Protein AF-A0AAD4MS05-F1 (afdb_monomer)

Sequence (200 aa):
MDINSLKADGLLALQGEPICVKFLAKEGEIRGNICTIDPITRSIVLAVFRQNDANGPEKLVIVPGGSYSSIEKCDSTASQKSEGWTPNSEELRQRLRASLFSEKSWRQIKTEESVMDIDHRADSEKVAAQARYERIIAALKKASLPFKEENEEHRGEKNKVIVVGAVRIMSPYKETPECIVSANKVALKRIMNFLEGTTK

Mean predicted aligned error: 17.09 Å

Nearest PDB structures (foldseek):
  6xyj-assembly1_BBB  TM=6.920E-01  e=8.354E-02  Pseudomonas paraeruginosa PA7
  2vc8-assembly1_A  TM=7.296E-01  e=2.427E-01  Homo sapiens
  9bxa-assembly1_G  TM=6.684E-01  e=2.051E-01  Bacillus sp. (in: firmicutes)
  2rm4-assembly1_A  TM=4.702E-01  e=3.399E-01  Drosophila melanogaster
  2it9-assembly2_D  TM=2.178E-01  e=9.861E+00  Prochlorococcus marinus str. NATL2A

Organism: NCBI:txid166010

Solvent-accessible surface area (backbone atoms only — not comparable to full-atom values): 12044 Å² total; per-residue (Å²): 132,74,41,87,72,54,53,68,69,62,56,60,72,39,53,63,39,50,29,36,38,32,39,65,88,46,102,51,71,50,63,28,24,32,72,49,66,40,85,85,64,52,26,35,36,27,37,27,51,50,58,90,54,88,87,54,60,75,43,77,45,79,44,56,41,88,47,49,58,39,69,42,75,55,61,90,85,75,68,95,79,58,91,62,62,57,80,73,53,69,64,58,46,51,50,47,40,56,72,78,62,33,85,77,69,67,73,76,79,82,80,79,88,82,91,84,90,84,87,70,62,63,63,57,51,50,54,51,23,50,56,35,46,53,49,53,53,50,50,34,58,76,67,69,50,74,67,45,83,45,80,45,75,58,96,87,42,81,41,64,30,44,33,44,85,75,28,40,38,28,76,64,46,50,102,39,77,89,19,44,44,43,90,47,63,68,62,36,52,52,52,51,55,51,50,63,69,70,76,114

Structure (mmCIF, N/CA/C/O backbone):
data_AF-A0AAD4MS05-F1
#
_entry.id   AF-A0AAD4MS05-F1
#
loop_
_atom_site.group_PDB
_atom_site.id
_atom_site.type_symbol
_atom_site.label_atom_id
_atom_site.label_alt_id
_atom_site.label_comp_id
_atom_site.label_asym_id
_atom_site.label_entity_id
_atom_site.label_seq_id
_atom_site.pdbx_PDB_ins_code
_atom_site.Cartn_x
_atom_site.Cartn_y
_atom_site.Cartn_z
_atom_site.occupancy
_atom_site.B_iso_or_equiv
_atom_site.auth_seq_id
_atom_site.auth_comp_id
_atom_site.auth_asym_id
_atom_site.auth_atom_id
_atom_site.pdbx_PDB_model_num
ATOM 1 N N . MET A 1 1 ? -4.108 18.597 12.667 1.00 41.09 1 MET A N 1
ATOM 2 C CA . MET A 1 1 ? -3.584 18.639 11.281 1.00 41.09 1 MET A CA 1
ATOM 3 C C . MET A 1 1 ? -4.666 18.034 10.402 1.00 41.09 1 MET A C 1
ATOM 5 O O . MET A 1 1 ? -5.173 17.002 10.805 1.00 41.09 1 MET A O 1
ATOM 9 N N . ASP A 1 2 ? -5.091 18.667 9.308 1.00 39.28 2 ASP A N 1
ATOM 10 C CA . ASP A 1 2 ? -6.229 18.188 8.501 1.00 39.28 2 ASP A CA 1
ATOM 11 C C . ASP A 1 2 ? -5.798 17.043 7.563 1.00 39.28 2 ASP A C 1
ATOM 13 O O . ASP A 1 2 ? -4.957 17.224 6.678 1.00 39.28 2 ASP A O 1
ATOM 17 N N . ILE A 1 3 ? -6.313 15.833 7.793 1.00 46.66 3 ILE A N 1
ATOM 18 C CA . ILE A 1 3 ? -5.812 14.589 7.182 1.00 46.66 3 ILE A CA 1
ATOM 19 C C . ILE A 1 3 ? -6.295 14.382 5.745 1.00 46.66 3 ILE A C 1
ATOM 21 O O . ILE A 1 3 ? -5.667 13.631 4.999 1.00 46.66 3 ILE A O 1
ATOM 25 N N . ASN A 1 4 ? -7.294 15.137 5.284 1.00 43.47 4 ASN A N 1
ATOM 26 C CA . ASN A 1 4 ? -7.636 15.166 3.857 1.00 43.47 4 ASN A CA 1
ATOM 27 C C . ASN A 1 4 ? -6.477 15.689 2.981 1.00 43.47 4 ASN A C 1
ATOM 29 O O . ASN A 1 4 ? -6.466 15.460 1.771 1.00 43.47 4 ASN A O 1
ATOM 33 N N . SER A 1 5 ? -5.470 16.326 3.597 1.00 42.44 5 SER A N 1
ATOM 34 C CA . SER A 1 5 ? -4.229 16.771 2.952 1.00 42.44 5 SER A CA 1
ATOM 35 C C . SER A 1 5 ? -3.052 15.784 3.053 1.00 42.44 5 SER A C 1
ATOM 37 O O . SER A 1 5 ? -2.044 15.964 2.364 1.00 42.44 5 SER A O 1
ATOM 39 N N . LEU A 1 6 ? -3.149 14.726 3.871 1.00 50.84 6 LEU A N 1
ATOM 40 C CA . LEU A 1 6 ? -2.088 13.725 3.983 1.00 50.84 6 LEU A CA 1
ATOM 41 C C . LEU A 1 6 ? -2.120 12.815 2.751 1.00 50.84 6 LEU A C 1
ATOM 43 O O . LEU A 1 6 ? -3.034 12.015 2.546 1.00 50.84 6 LEU A O 1
ATOM 47 N N . LYS A 1 7 ? -1.087 12.948 1.911 1.00 55.38 7 LYS A N 1
ATOM 48 C CA . LYS A 1 7 ? -0.805 12.013 0.813 1.00 55.38 7 LYS A CA 1
ATOM 49 C C . LYS A 1 7 ? -0.750 10.583 1.367 1.00 55.38 7 LYS A C 1
ATOM 51 O O . LYS A 1 7 ? -0.377 10.386 2.521 1.00 55.38 7 LYS A O 1
ATOM 56 N N . ALA A 1 8 ? -1.087 9.586 0.547 1.00 54.22 8 ALA A N 1
ATOM 57 C CA . ALA A 1 8 ? -1.122 8.172 0.947 1.00 54.22 8 ALA A CA 1
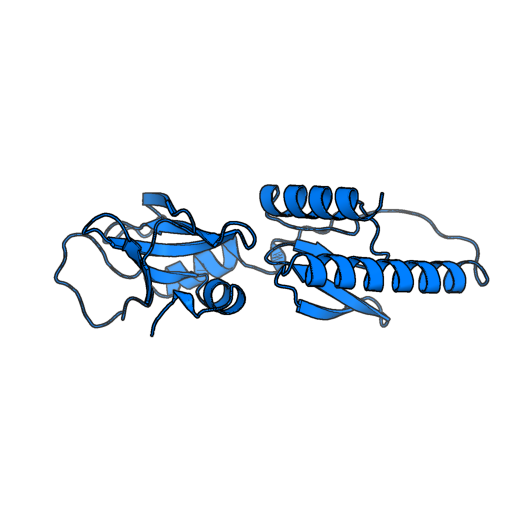ATOM 58 C C . ALA A 1 8 ? 0.164 7.697 1.662 1.00 54.22 8 ALA A C 1
ATOM 60 O O . ALA A 1 8 ? 0.091 6.899 2.595 1.00 54.22 8 ALA A O 1
ATOM 61 N N . ASP A 1 9 ? 1.320 8.261 1.301 1.00 55.69 9 ASP A N 1
ATOM 62 C CA . ASP A 1 9 ? 2.612 8.010 1.956 1.00 55.69 9 ASP A CA 1
ATOM 63 C C . ASP A 1 9 ? 2.637 8.412 3.437 1.00 55.69 9 ASP A C 1
ATOM 65 O O . ASP A 1 9 ? 3.258 7.743 4.261 1.00 55.69 9 ASP A O 1
ATOM 69 N N . GLY A 1 10 ? 1.930 9.486 3.792 1.00 65.81 10 GLY A N 1
ATOM 70 C CA . GLY A 1 10 ? 1.791 9.946 5.168 1.00 65.81 10 GLY A CA 1
ATOM 71 C C . GLY A 1 10 ? 0.900 9.035 6.008 1.00 65.81 10 GLY A C 1
ATOM 72 O O . GLY A 1 10 ? 1.147 8.893 7.199 1.00 65.81 10 GLY A O 1
ATOM 73 N N . LEU A 1 11 ? -0.082 8.365 5.396 1.00 69.31 11 LEU A N 1
ATOM 74 C CA . LEU A 1 11 ? -0.895 7.352 6.075 1.00 69.31 11 LEU A CA 1
ATOM 75 C C . LEU A 1 11 ? -0.110 6.048 6.262 1.00 69.31 11 LEU A C 1
ATOM 77 O O . LEU A 1 11 ? -0.170 5.452 7.333 1.00 69.31 11 LEU A O 1
ATOM 81 N N . LEU A 1 12 ? 0.669 5.627 5.258 1.00 69.44 12 LEU A N 1
ATOM 82 C CA . LEU A 1 12 ? 1.544 4.453 5.368 1.00 69.44 12 LEU A CA 1
ATOM 83 C C . LEU A 1 12 ? 2.577 4.609 6.494 1.00 69.44 12 LEU A C 1
ATOM 85 O O . LEU A 1 12 ? 2.862 3.647 7.199 1.00 69.44 12 LEU A O 1
ATOM 89 N N . ALA A 1 13 ? 3.076 5.825 6.732 1.00 71.88 13 ALA A N 1
ATOM 90 C CA . ALA A 1 13 ? 3.974 6.112 7.853 1.00 71.88 13 ALA A CA 1
ATOM 91 C C . ALA A 1 13 ? 3.327 5.922 9.243 1.00 71.88 13 ALA A C 1
ATOM 93 O O . ALA A 1 13 ? 4.038 5.839 10.242 1.00 71.88 13 ALA A O 1
ATOM 94 N N . LEU A 1 14 ? 1.994 5.849 9.323 1.00 74.69 14 LEU A N 1
ATOM 95 C CA . LEU A 1 14 ? 1.246 5.607 10.562 1.00 74.69 14 LEU A CA 1
ATOM 96 C C . LEU A 1 14 ? 0.974 4.113 10.807 1.00 74.69 14 LEU A C 1
ATOM 98 O O . LEU A 1 14 ? 0.273 3.754 11.751 1.00 74.69 14 LEU A O 1
ATOM 102 N N . GLN A 1 15 ? 1.509 3.219 9.973 1.00 77.81 15 GLN A N 1
ATOM 103 C CA . GLN A 1 15 ? 1.338 1.780 10.141 1.00 77.81 15 GLN A CA 1
ATOM 104 C C . GLN A 1 15 ? 1.940 1.295 11.472 1.00 77.81 15 GLN A C 1
ATOM 106 O O . GLN A 1 15 ? 3.094 1.561 11.816 1.00 77.81 15 GLN A O 1
ATOM 111 N N . GLY A 1 16 ? 1.127 0.581 12.249 1.00 72.06 16 GLY A N 1
ATOM 112 C CA . GLY A 1 16 ? 1.443 0.133 13.605 1.00 72.06 16 GLY A CA 1
ATOM 113 C C . GLY A 1 16 ? 1.274 1.194 14.698 1.00 72.06 16 GLY A C 1
ATOM 114 O O . GLY A 1 16 ? 1.355 0.839 15.875 1.00 72.06 16 GLY A O 1
ATOM 115 N N . GLU A 1 17 ? 1.010 2.456 14.346 1.00 75.31 17 GLU A N 1
ATOM 116 C CA . GLU A 1 17 ? 0.769 3.532 15.311 1.00 75.31 17 GLU A CA 1
ATOM 117 C C . GLU A 1 17 ? -0.683 3.511 15.817 1.00 75.31 17 GLU A C 1
ATOM 119 O O . GLU A 1 17 ? -1.595 3.198 15.041 1.00 75.31 17 GLU A O 1
ATOM 124 N N . PRO A 1 18 ? -0.921 3.847 17.100 1.00 78.38 18 PRO A N 1
ATOM 125 C CA . PRO A 1 18 ? -2.264 4.011 17.635 1.00 78.38 18 PRO A CA 1
ATOM 126 C C . PRO A 1 18 ? -2.890 5.297 17.094 1.00 78.38 18 PRO A C 1
ATOM 128 O O . PRO A 1 18 ? -2.340 6.393 17.231 1.00 78.38 18 PRO A O 1
ATOM 131 N N . ILE A 1 19 ? -4.064 5.161 16.491 1.00 84.19 19 ILE A N 1
ATOM 132 C CA . ILE A 1 19 ? -4.786 6.266 15.871 1.00 84.19 19 ILE A CA 1
ATOM 133 C C . ILE A 1 19 ? -6.260 6.285 16.277 1.00 84.19 19 ILE A C 1
ATOM 135 O O . ILE A 1 19 ? -6.847 5.262 16.636 1.00 84.19 19 ILE A O 1
ATOM 139 N N . CYS A 1 20 ? -6.857 7.465 16.165 1.00 85.56 20 CYS A N 1
ATOM 140 C CA . CYS A 1 20 ? -8.281 7.717 16.265 1.00 85.56 20 CYS A CA 1
ATOM 141 C C . CYS A 1 20 ? -8.806 8.145 14.895 1.00 85.56 20 CYS A C 1
ATOM 143 O O . CYS A 1 20 ? -8.304 9.104 14.310 1.00 85.56 20 CYS A O 1
ATOM 145 N N . VAL A 1 21 ? -9.812 7.442 14.385 1.00 86.06 21 VAL A N 1
ATOM 146 C CA . VAL A 1 21 ? -10.475 7.757 13.119 1.00 86.06 21 VAL A CA 1
ATOM 147 C C . VAL A 1 21 ? -11.862 8.312 13.401 1.00 86.06 21 VAL A C 1
ATOM 149 O O . VAL A 1 21 ? -12.692 7.608 13.975 1.00 86.06 21 VAL A O 1
ATOM 152 N N . LYS A 1 22 ? -12.125 9.549 12.976 1.00 84.56 22 LYS A N 1
ATOM 153 C CA . LYS A 1 22 ? -13.426 10.221 13.118 1.00 84.56 22 LYS A CA 1
ATOM 154 C C . LYS A 1 22 ? -14.236 10.073 11.835 1.00 84.56 22 LYS A C 1
ATOM 156 O O . LYS A 1 22 ? -13.696 10.252 10.746 1.00 84.56 22 LYS A O 1
ATOM 161 N N . PHE A 1 23 ? -15.521 9.739 11.941 1.00 85.69 23 PHE A N 1
ATOM 162 C CA . PHE A 1 23 ? -16.386 9.528 10.775 1.00 85.69 23 PHE A CA 1
ATOM 163 C C . PHE A 1 23 ? -16.997 10.836 10.242 1.00 85.69 23 PHE A C 1
ATOM 165 O O . PHE A 1 23 ? -17.205 11.785 10.991 1.00 85.69 23 PHE A O 1
ATOM 172 N N . LEU A 1 24 ? -17.292 10.892 8.936 1.00 77.69 24 LEU A N 1
ATOM 173 C CA . LEU A 1 24 ? -17.924 12.059 8.291 1.00 77.69 24 LEU A CA 1
ATOM 174 C C . LEU A 1 24 ? -19.412 12.199 8.638 1.00 77.69 24 LEU A C 1
ATOM 176 O O . LEU A 1 24 ? -19.899 13.300 8.858 1.00 77.69 24 LEU A O 1
ATOM 180 N N . ALA A 1 25 ? -20.141 11.082 8.629 1.00 67.81 25 ALA A N 1
ATOM 181 C CA . ALA A 1 25 ? -21.607 11.079 8.639 1.00 67.81 25 ALA A CA 1
ATOM 182 C C . ALA A 1 25 ? -22.233 10.756 10.007 1.00 67.81 25 ALA A C 1
ATOM 184 O O . ALA A 1 25 ? -23.453 10.799 10.147 1.00 67.81 25 ALA A O 1
ATOM 185 N N . LYS A 1 26 ? -21.428 10.381 11.005 1.00 67.56 26 LYS A N 1
ATOM 186 C CA . LYS A 1 26 ? -21.894 10.046 12.356 1.00 67.56 26 LYS A CA 1
ATOM 187 C C . LYS A 1 26 ? -20.952 10.652 13.382 1.00 67.56 26 LYS A C 1
ATOM 189 O O . LYS A 1 26 ? -19.740 10.565 13.203 1.00 67.56 26 LYS A O 1
ATOM 194 N N . GLU A 1 27 ? -21.510 11.179 14.472 1.00 64.38 27 GLU A N 1
ATOM 195 C CA . GLU A 1 27 ? -20.749 11.402 15.701 1.00 64.38 27 GLU A CA 1
ATOM 196 C C . GLU A 1 27 ? -20.282 10.039 16.207 1.00 64.38 27 GLU A C 1
ATOM 198 O O . GLU A 1 27 ? -21.033 9.246 16.772 1.00 64.38 27 GLU A O 1
ATOM 203 N N . GLY A 1 28 ? -19.046 9.710 15.867 1.00 73.94 28 GLY A N 1
ATOM 204 C CA . GLY A 1 28 ? -18.458 8.425 16.157 1.00 73.94 28 GLY A CA 1
ATOM 205 C C . GLY A 1 28 ? -16.992 8.448 15.789 1.00 73.94 28 GLY A C 1
ATOM 206 O O . GLY A 1 28 ? -16.582 9.029 14.780 1.00 73.94 28 GLY A O 1
ATOM 207 N N . GLU A 1 29 ? -16.205 7.786 16.616 1.00 84.75 29 GLU A N 1
ATOM 208 C CA . GLU A 1 29 ? -14.802 7.552 16.356 1.00 84.75 29 GLU A CA 1
ATOM 209 C C . GLU A 1 29 ? -14.472 6.087 16.607 1.00 84.75 29 GLU A C 1
ATOM 211 O O . GLU A 1 29 ? -15.116 5.407 17.409 1.00 84.75 29 GLU A O 1
ATOM 216 N N . ILE A 1 30 ? -13.470 5.589 15.894 1.00 85.12 30 ILE A N 1
ATOM 217 C CA . ILE A 1 30 ? -12.898 4.275 16.143 1.00 85.12 30 ILE A CA 1
ATOM 218 C C . ILE A 1 30 ? -11.408 4.417 16.409 1.00 85.12 30 ILE A C 1
ATOM 220 O O . ILE A 1 30 ? -10.693 5.107 15.685 1.00 85.12 30 ILE A O 1
ATOM 224 N N . ARG A 1 31 ? -10.939 3.751 17.462 1.00 84.38 31 ARG A N 1
ATOM 225 C CA . ARG A 1 31 ? -9.535 3.765 17.870 1.00 84.38 31 ARG A CA 1
ATOM 226 C C . ARG A 1 31 ? -8.903 2.407 17.619 1.00 84.38 31 ARG A C 1
ATOM 228 O O . ARG A 1 31 ? -9.522 1.373 17.869 1.00 84.38 31 ARG A O 1
ATOM 235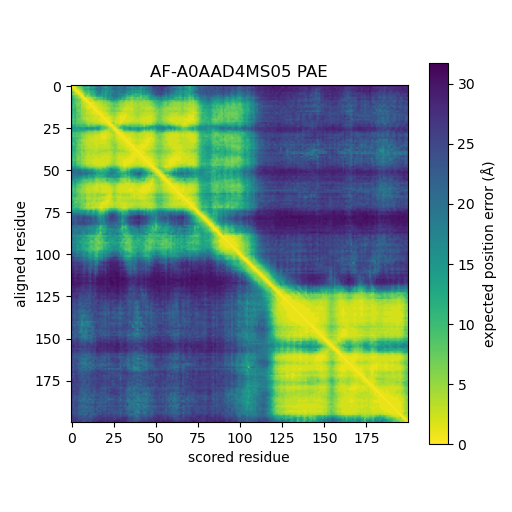 N N . GLY A 1 32 ? -7.670 2.402 17.135 1.00 84.06 32 GLY A N 1
ATOM 236 C CA . GLY A 1 32 ? -6.939 1.173 16.845 1.00 84.06 32 GLY A CA 1
ATOM 237 C C . GLY A 1 32 ? -5.588 1.442 16.202 1.00 84.06 32 GLY A C 1
ATOM 238 O O . GLY A 1 32 ? -5.216 2.591 15.978 1.00 84.06 32 GLY A O 1
ATOM 239 N N . ASN A 1 33 ? -4.861 0.376 15.887 1.00 83.31 33 ASN A N 1
ATOM 240 C CA . ASN A 1 33 ? -3.575 0.482 15.204 1.00 83.31 33 ASN A CA 1
ATOM 241 C C . ASN A 1 33 ? -3.756 0.207 13.712 1.00 83.31 33 ASN A C 1
ATOM 243 O O . ASN A 1 33 ? -4.439 -0.752 13.346 1.00 83.31 33 ASN A O 1
ATOM 247 N N . ILE A 1 34 ? -3.114 0.994 12.844 1.00 83.69 34 ILE A N 1
ATOM 248 C CA . ILE A 1 34 ? -3.160 0.732 11.397 1.00 83.69 34 ILE A CA 1
ATOM 249 C C . ILE A 1 34 ? -2.402 -0.558 11.090 1.00 83.69 34 ILE A C 1
ATOM 251 O O . ILE A 1 34 ? -1.189 -0.638 11.275 1.00 83.69 34 ILE A O 1
ATOM 255 N N . CYS A 1 35 ? -3.102 -1.552 10.553 1.00 79.62 35 CYS A N 1
ATOM 256 C CA . CYS A 1 35 ? -2.487 -2.763 10.022 1.00 79.62 35 CYS A CA 1
ATOM 257 C C . CYS A 1 35 ? -1.997 -2.560 8.596 1.00 79.62 35 CYS A C 1
ATOM 259 O O . CYS A 1 35 ? -0.897 -2.982 8.263 1.00 79.62 35 CYS A O 1
ATOM 261 N N . THR A 1 36 ? -2.826 -1.968 7.739 1.00 80.81 36 THR A N 1
ATOM 262 C CA . THR A 1 36 ? -2.505 -1.701 6.336 1.00 80.81 36 THR A CA 1
ATOM 263 C C . THR A 1 36 ? -3.482 -0.679 5.767 1.00 80.81 36 THR A C 1
ATOM 265 O O . THR A 1 36 ? -4.545 -0.430 6.343 1.00 80.81 36 THR A O 1
ATOM 268 N N . ILE A 1 37 ? -3.115 -0.103 4.628 1.00 81.25 37 ILE A N 1
ATOM 269 C CA . ILE A 1 37 ? -3.918 0.854 3.880 1.00 81.25 37 ILE A CA 1
ATOM 270 C C . ILE A 1 37 ? -3.964 0.380 2.436 1.00 81.25 37 ILE A C 1
ATOM 272 O O . ILE A 1 37 ? -2.940 0.028 1.850 1.00 81.25 37 ILE A O 1
ATOM 276 N N . ASP A 1 38 ? -5.157 0.384 1.859 1.00 79.94 38 ASP A N 1
ATOM 277 C CA . ASP A 1 38 ? -5.331 0.213 0.428 1.00 79.94 38 ASP A CA 1
ATOM 278 C C . ASP A 1 38 ? -4.969 1.527 -0.281 1.00 79.94 38 ASP A C 1
ATOM 280 O O . ASP A 1 38 ? -5.696 2.510 -0.122 1.00 79.94 38 ASP A O 1
ATOM 284 N N . PRO A 1 39 ? -3.885 1.585 -1.074 1.00 71.56 39 PRO A N 1
ATOM 285 C CA . PRO A 1 39 ? -3.454 2.828 -1.708 1.00 71.56 39 PRO A CA 1
ATOM 286 C C . PRO A 1 39 ? -4.454 3.341 -2.754 1.00 71.56 39 PRO A C 1
ATOM 288 O O . PRO A 1 39 ? -4.433 4.528 -3.070 1.00 71.56 39 PRO A O 1
ATOM 291 N N . ILE A 1 40 ? -5.330 2.470 -3.275 1.00 72.31 40 ILE A N 1
ATOM 292 C CA . ILE A 1 40 ? -6.313 2.824 -4.305 1.00 72.31 40 ILE A CA 1
ATOM 293 C C . ILE A 1 40 ? -7.544 3.454 -3.658 1.00 72.31 40 ILE A C 1
ATOM 295 O O . ILE A 1 40 ? -7.895 4.593 -3.948 1.00 72.31 40 ILE A O 1
ATOM 299 N N . THR A 1 41 ? -8.208 2.722 -2.760 1.00 78.19 41 THR A N 1
ATOM 300 C CA . THR A 1 41 ? -9.460 3.199 -2.146 1.00 78.19 41 THR A CA 1
ATOM 301 C C . THR A 1 41 ? -9.239 4.050 -0.902 1.00 78.19 41 THR A C 1
ATOM 303 O O . THR A 1 41 ? -10.204 4.572 -0.350 1.00 78.19 41 THR A O 1
ATOM 306 N N . ARG A 1 42 ? -7.990 4.149 -0.425 1.00 80.00 42 ARG A N 1
ATOM 307 C CA . ARG A 1 42 ? -7.613 4.717 0.880 1.00 80.00 42 ARG A CA 1
ATOM 308 C C . ARG A 1 42 ? -8.321 4.049 2.061 1.00 80.00 42 ARG A C 1
ATOM 310 O O . ARG A 1 42 ? -8.390 4.620 3.141 1.00 80.00 42 ARG A O 1
ATOM 317 N N . SER A 1 43 ? -8.845 2.837 1.873 1.00 85.38 43 SER A N 1
ATOM 318 C CA . SER A 1 43 ? -9.449 2.079 2.966 1.00 85.38 43 SER A CA 1
ATOM 319 C C . SER A 1 43 ? -8.381 1.633 3.955 1.00 85.38 43 SER A C 1
ATOM 321 O O . SER A 1 43 ? -7.294 1.210 3.560 1.00 85.38 43 SER A O 1
ATOM 323 N N . ILE A 1 44 ? -8.706 1.697 5.239 1.00 87.44 44 ILE A N 1
ATOM 324 C CA . ILE A 1 44 ? -7.781 1.431 6.338 1.00 87.44 44 ILE A CA 1
ATOM 325 C C . ILE A 1 44 ? -8.235 0.181 7.063 1.00 87.44 44 ILE A C 1
ATOM 327 O O . ILE A 1 44 ? -9.412 0.032 7.376 1.00 87.44 44 ILE A O 1
ATOM 331 N N . VAL A 1 45 ? -7.297 -0.711 7.355 1.00 86.75 45 VAL A N 1
ATOM 332 C CA . VAL A 1 45 ? -7.547 -1.843 8.244 1.00 86.75 45 VAL A CA 1
ATOM 333 C C . VAL A 1 45 ? -6.995 -1.496 9.617 1.00 86.75 45 VAL A C 1
ATOM 335 O O . VAL A 1 45 ? -5.791 -1.287 9.764 1.00 86.75 45 VAL A O 1
ATOM 338 N N . LEU A 1 46 ? -7.875 -1.437 10.612 1.00 87.19 46 LEU A N 1
ATOM 339 C CA . LEU A 1 46 ? -7.543 -1.166 12.005 1.00 87.19 46 LEU A CA 1
ATOM 340 C C . LEU A 1 46 ? -7.590 -2.445 12.825 1.00 87.19 46 LEU A C 1
ATOM 342 O O . LEU A 1 46 ? -8.577 -3.176 12.782 1.00 87.19 46 LEU A O 1
ATOM 346 N N . ALA A 1 47 ? -6.563 -2.662 13.632 1.00 83.75 47 ALA A N 1
ATOM 347 C CA . ALA A 1 47 ? -6.597 -3.603 14.736 1.00 83.75 47 ALA A CA 1
ATOM 348 C C . ALA A 1 47 ? -7.095 -2.894 15.999 1.00 83.75 47 ALA A C 1
ATOM 350 O O . ALA A 1 47 ? -6.444 -1.973 16.498 1.00 83.75 47 ALA A O 1
ATOM 351 N N . VAL A 1 48 ? -8.250 -3.322 16.508 1.00 82.75 48 VAL A N 1
ATOM 352 C CA . VAL A 1 48 ? -8.848 -2.817 17.749 1.00 82.75 48 VAL A CA 1
ATOM 353 C C . VAL A 1 48 ? -8.515 -3.792 18.871 1.00 82.75 48 VAL A C 1
ATOM 355 O O . VAL A 1 48 ? -8.732 -4.995 18.729 1.00 82.75 48 VAL A O 1
ATOM 358 N N . PHE A 1 49 ? -7.987 -3.278 19.977 1.00 72.38 49 PHE A N 1
ATOM 359 C CA . PHE A 1 49 ? -7.576 -4.063 21.140 1.00 72.38 49 PHE A CA 1
ATOM 360 C C . PHE A 1 49 ? -8.475 -3.730 22.329 1.00 72.38 49 PHE A C 1
ATOM 362 O O . PHE A 1 49 ? -8.833 -2.565 22.519 1.00 72.38 49 PHE A O 1
ATOM 369 N N . ARG A 1 50 ? -8.823 -4.744 23.129 1.00 68.69 50 ARG A N 1
ATOM 370 C CA . ARG A 1 50 ? -9.460 -4.535 24.436 1.00 68.69 50 ARG A CA 1
ATOM 371 C C . ARG A 1 50 ? -8.431 -4.072 25.458 1.00 68.69 50 ARG A C 1
ATOM 373 O O . ARG A 1 50 ? -7.241 -4.365 25.338 1.00 68.69 50 ARG A O 1
ATOM 380 N N . GLN A 1 51 ? -8.914 -3.410 26.507 1.00 57.06 51 GLN A N 1
ATOM 381 C CA . GLN A 1 51 ? -8.130 -3.175 27.716 1.00 57.06 51 GLN A CA 1
ATOM 382 C C . GLN A 1 51 ? -7.480 -4.479 28.208 1.00 57.06 51 GLN A C 1
ATOM 384 O O . GLN A 1 51 ? -8.163 -5.477 28.428 1.00 57.06 51 GLN A O 1
ATOM 389 N N . ASN A 1 52 ? -6.158 -4.430 28.401 1.00 56.09 52 ASN A N 1
ATOM 390 C CA . ASN A 1 52 ? -5.313 -5.490 28.970 1.00 56.09 52 ASN A CA 1
ATOM 391 C C . ASN A 1 52 ? -5.118 -6.768 28.136 1.00 56.09 52 ASN A C 1
ATOM 393 O O . ASN A 1 52 ? -4.591 -7.748 28.666 1.00 56.09 52 ASN A O 1
ATOM 397 N N . ASP A 1 53 ? -5.483 -6.789 26.851 1.00 56.28 53 ASP A N 1
ATOM 398 C CA . ASP A 1 53 ? -5.313 -8.003 26.049 1.00 56.28 53 ASP A CA 1
ATOM 399 C C . ASP A 1 53 ? -3.887 -8.126 25.479 1.00 56.28 53 ASP A C 1
ATOM 401 O O . ASP A 1 53 ? -3.512 -7.493 24.490 1.00 56.28 53 ASP A O 1
ATOM 405 N N . ALA A 1 54 ? -3.065 -8.953 26.129 1.00 57.41 54 ALA A N 1
ATOM 406 C CA . ALA A 1 54 ? -1.705 -9.268 25.688 1.00 57.41 54 ALA A CA 1
ATOM 407 C C . ALA A 1 54 ? -1.66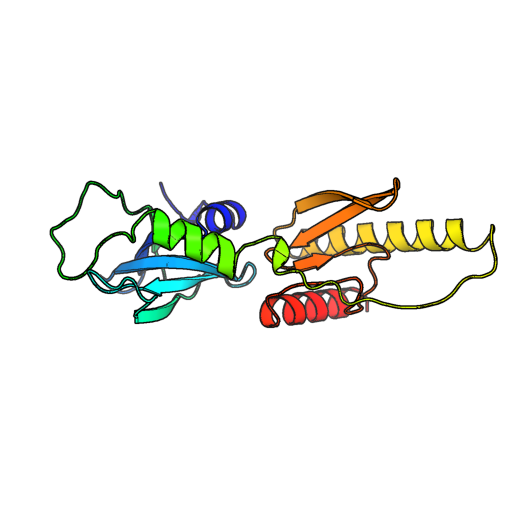2 -10.247 24.495 1.00 57.41 54 ALA A C 1
ATOM 409 O O . ALA A 1 54 ? -0.587 -10.482 23.933 1.00 57.41 54 ALA A O 1
ATOM 410 N N . ASN A 1 55 ? -2.807 -10.830 24.113 1.00 61.31 55 ASN A N 1
ATOM 411 C CA . ASN A 1 55 ? -2.867 -11.950 23.172 1.00 61.31 55 ASN A CA 1
ATOM 412 C C . ASN A 1 55 ? -3.173 -11.546 21.723 1.00 61.31 55 ASN A C 1
ATOM 414 O O . ASN A 1 55 ? -3.024 -12.376 20.826 1.00 61.31 55 ASN A O 1
ATOM 418 N N . GLY A 1 56 ? -3.535 -10.288 21.461 1.00 64.06 56 GLY A N 1
ATOM 419 C CA . GLY A 1 56 ? -3.758 -9.788 20.104 1.00 64.06 56 GLY A CA 1
ATOM 420 C C . GLY A 1 56 ? -4.972 -8.868 19.980 1.00 64.06 56 GLY A C 1
ATOM 421 O O . GLY A 1 56 ? -5.570 -8.490 20.986 1.00 64.06 56 GLY A O 1
ATOM 422 N N . PRO A 1 57 ? -5.316 -8.446 18.750 1.00 70.44 57 PRO A N 1
ATOM 423 C CA . PRO A 1 57 ? -6.475 -7.596 18.526 1.00 70.44 57 PRO A CA 1
ATOM 424 C C . PRO A 1 57 ? -7.772 -8.368 18.758 1.00 70.44 57 PRO A C 1
ATOM 426 O O . PRO A 1 57 ? -7.930 -9.486 18.274 1.00 70.44 57 PRO A O 1
ATOM 429 N N . GLU A 1 58 ? -8.730 -7.729 19.424 1.00 76.69 58 GLU A N 1
ATOM 430 C CA . GLU A 1 58 ? -10.091 -8.245 19.590 1.00 76.69 58 GLU A CA 1
ATOM 431 C C . GLU A 1 58 ? -10.776 -8.399 18.233 1.00 76.69 58 GLU A C 1
ATOM 433 O O . GLU A 1 58 ? -11.475 -9.377 17.968 1.00 76.69 58 GLU A O 1
ATOM 438 N N . LYS A 1 59 ? -10.597 -7.396 17.371 1.00 81.12 59 LYS A N 1
ATOM 439 C CA . LYS A 1 59 ? -11.205 -7.369 16.047 1.00 81.12 59 LYS A CA 1
ATOM 440 C C . LYS A 1 59 ? -10.389 -6.545 15.070 1.00 81.12 59 LYS A C 1
ATOM 442 O O . LYS A 1 59 ? -9.694 -5.597 15.440 1.00 81.12 59 LYS A O 1
ATOM 447 N N . LEU A 1 60 ? -10.550 -6.891 13.799 1.00 83.75 60 LEU A N 1
ATOM 448 C CA . LEU A 1 60 ? -10.101 -6.081 12.679 1.00 83.75 60 LEU A CA 1
ATOM 449 C C . LEU A 1 60 ? -11.295 -5.324 12.106 1.00 83.75 60 LEU A C 1
ATOM 451 O O . LEU A 1 60 ? -12.349 -5.911 11.868 1.00 83.75 60 LEU A O 1
ATOM 455 N N . VAL A 1 61 ? -11.129 -4.026 11.878 1.00 86.38 61 VAL A N 1
ATOM 456 C CA . VAL A 1 61 ? -12.163 -3.174 11.290 1.00 86.38 61 VAL A CA 1
ATOM 457 C C . VAL A 1 61 ? -11.635 -2.553 10.012 1.00 86.38 61 VAL A C 1
ATOM 459 O O . VAL A 1 61 ? -10.560 -1.961 9.999 1.00 86.38 61 VAL A O 1
ATOM 462 N N . ILE A 1 62 ? -12.403 -2.691 8.934 1.00 87.56 62 ILE A N 1
ATOM 463 C CA . ILE A 1 62 ? -12.123 -2.020 7.668 1.00 87.56 62 ILE A CA 1
ATOM 464 C C . ILE A 1 62 ? -12.889 -0.702 7.664 1.00 87.56 62 ILE A C 1
ATOM 466 O O . ILE A 1 62 ? -14.112 -0.691 7.784 1.00 87.56 62 ILE A O 1
ATOM 470 N N . VAL A 1 63 ? -12.163 0.398 7.512 1.00 87.75 63 VAL A N 1
ATOM 471 C CA . VAL A 1 63 ? -12.703 1.749 7.415 1.00 87.75 63 VAL A CA 1
ATOM 472 C C . VAL A 1 63 ? -12.554 2.230 5.969 1.00 87.75 63 VAL A C 1
ATOM 474 O O . VAL A 1 63 ? -11.426 2.438 5.520 1.00 87.75 63 VAL A O 1
ATOM 477 N N . PRO A 1 64 ? -13.649 2.402 5.210 1.00 87.94 64 PRO A N 1
ATOM 478 C CA . PRO A 1 64 ? -13.581 2.883 3.831 1.00 87.94 64 PRO A CA 1
ATOM 479 C C . PRO A 1 64 ? -13.009 4.304 3.725 1.00 87.94 64 PRO A C 1
ATOM 481 O O . PRO A 1 64 ? -13.383 5.173 4.514 1.00 87.94 64 PRO A O 1
ATOM 484 N N . GLY A 1 65 ? -12.181 4.567 2.708 1.00 83.50 65 GLY A N 1
ATOM 485 C CA . GLY A 1 65 ? -11.496 5.856 2.501 1.00 83.50 65 GLY A CA 1
ATOM 486 C C . GLY A 1 65 ? -12.397 7.096 2.476 1.00 83.50 65 GLY A C 1
ATOM 487 O O . GLY A 1 65 ? -11.999 8.160 2.932 1.00 83.50 65 GLY A O 1
ATOM 488 N N . GLY A 1 66 ? -13.629 6.961 1.976 1.00 82.44 66 GLY A N 1
ATOM 489 C CA . GLY A 1 66 ? -14.611 8.052 1.907 1.00 82.44 66 GLY A CA 1
ATOM 490 C C . GLY A 1 66 ? -15.521 8.183 3.131 1.00 82.44 66 GLY A C 1
ATOM 491 O O . GLY A 1 66 ? -16.485 8.938 3.078 1.00 82.44 66 GLY A O 1
ATOM 492 N N . SER A 1 67 ? -15.288 7.412 4.198 1.00 84.56 67 SER A N 1
ATOM 493 C CA . SER A 1 67 ? -16.183 7.374 5.366 1.00 84.56 67 SER A CA 1
ATOM 494 C C . SER A 1 67 ? -15.690 8.188 6.564 1.00 84.56 67 SER A C 1
ATOM 496 O O . SER A 1 67 ? -16.485 8.490 7.457 1.00 84.56 67 SER A O 1
ATOM 498 N N . TYR A 1 68 ? -14.412 8.570 6.587 1.00 83.62 68 TYR A N 1
ATOM 499 C CA . TYR A 1 68 ? -13.788 9.291 7.694 1.00 83.62 68 TYR A CA 1
ATOM 500 C C . TYR A 1 68 ? -13.414 10.727 7.329 1.00 83.62 68 TYR A C 1
ATOM 502 O O . TYR A 1 68 ? -13.104 11.031 6.181 1.00 83.62 68 TYR A O 1
ATOM 510 N N . SER A 1 69 ? -13.469 11.609 8.324 1.00 81.06 69 SER A N 1
ATOM 511 C CA . SER A 1 69 ? -13.147 13.033 8.216 1.00 81.06 69 SER A CA 1
ATOM 512 C C . SER A 1 69 ? -11.708 13.318 8.637 1.00 81.06 69 SER A C 1
ATOM 514 O O . SER A 1 69 ? -11.039 14.135 8.007 1.00 81.06 69 SER A O 1
ATOM 516 N N . SER A 1 70 ? -11.205 12.622 9.664 1.00 80.25 70 SER A N 1
ATOM 517 C CA . SER A 1 70 ? -9.821 12.743 10.125 1.00 80.25 70 SER A CA 1
ATOM 518 C C . SER A 1 70 ? -9.285 11.452 10.756 1.00 80.25 70 SER A C 1
ATOM 520 O O . SER A 1 70 ? -10.038 10.612 11.250 1.00 80.25 70 SER A O 1
ATOM 522 N N . ILE A 1 71 ? -7.957 11.303 10.719 1.00 79.94 71 ILE A N 1
ATOM 523 C CA . ILE A 1 71 ? -7.174 10.263 11.398 1.00 79.94 71 ILE A CA 1
ATOM 524 C C . ILE A 1 71 ? -6.085 10.909 12.260 1.00 79.94 71 ILE A C 1
ATOM 526 O O . ILE A 1 71 ? -5.065 11.370 11.754 1.00 79.94 71 ILE A O 1
ATOM 530 N N . GLU A 1 72 ? -6.270 10.935 13.567 1.00 81.75 72 GLU A N 1
ATOM 531 C CA . GLU A 1 72 ? -5.340 11.567 14.503 1.00 81.75 72 GLU A CA 1
ATOM 532 C C . GLU A 1 72 ? -4.510 10.503 15.222 1.00 81.75 72 GLU A C 1
ATOM 534 O O . GLU A 1 72 ? -5.021 9.434 15.545 1.00 81.75 72 GLU A O 1
ATOM 539 N N . LYS A 1 73 ? -3.228 10.775 15.500 1.00 79.81 73 LYS A N 1
ATOM 540 C CA . LYS A 1 73 ? -2.473 9.926 16.431 1.00 79.81 73 LYS A CA 1
ATOM 541 C C . LYS A 1 73 ? -3.117 10.028 17.810 1.00 79.81 73 LYS A C 1
ATOM 543 O O . LYS A 1 73 ? -3.412 11.128 18.270 1.00 79.81 73 LYS A O 1
ATOM 548 N N . CYS A 1 74 ? -3.330 8.893 18.466 1.00 72.06 74 CYS A N 1
ATOM 549 C CA . CYS A 1 74 ? -3.744 8.902 19.860 1.00 72.06 74 CYS A CA 1
ATOM 550 C C . CYS A 1 74 ? -2.517 9.177 20.728 1.00 72.06 74 CYS A C 1
ATOM 552 O O . CYS A 1 74 ? -1.634 8.323 20.821 1.00 72.06 74 CYS A O 1
ATOM 554 N N . ASP A 1 75 ? -2.469 10.339 21.379 1.00 61.53 75 ASP A N 1
ATOM 555 C CA . ASP A 1 75 ? -1.438 10.608 22.377 1.00 61.53 75 ASP A CA 1
ATOM 556 C C . ASP A 1 75 ? -1.569 9.609 23.530 1.00 61.53 75 ASP A C 1
ATOM 558 O O . ASP A 1 75 ? -2.606 9.497 24.188 1.00 61.53 75 ASP A O 1
ATOM 562 N N . SER A 1 76 ? -0.483 8.879 23.787 1.00 52.03 76 SER A N 1
ATOM 563 C CA . SER A 1 76 ? -0.385 7.847 24.824 1.00 52.03 76 SER A CA 1
ATOM 564 C C . SER A 1 76 ? -0.571 8.382 26.249 1.00 52.03 76 SER A C 1
ATOM 566 O O . SER A 1 76 ? -0.666 7.598 27.188 1.00 52.03 76 SER A O 1
ATOM 568 N N . THR A 1 77 ? -0.622 9.703 26.424 1.00 44.97 77 THR A N 1
ATOM 569 C CA . THR A 1 77 ? -0.663 10.389 27.721 1.00 44.97 77 THR A CA 1
ATOM 570 C C . THR A 1 77 ? -1.994 11.080 28.025 1.00 44.97 77 THR A C 1
ATOM 572 O O . THR A 1 77 ? -2.244 11.407 29.182 1.00 44.97 77 THR A O 1
ATOM 575 N N . ALA A 1 78 ? -2.877 11.283 27.041 1.00 41.97 78 ALA A N 1
ATOM 576 C CA . ALA A 1 78 ? -4.015 12.191 27.187 1.00 41.97 78 ALA A CA 1
ATOM 577 C C . ALA A 1 78 ? -5.321 11.600 26.644 1.00 41.97 78 ALA A C 1
ATOM 579 O O . ALA A 1 78 ? -5.854 12.078 25.649 1.00 41.97 78 ALA A O 1
ATOM 580 N N . SER A 1 79 ? -5.844 10.556 27.299 1.00 41.56 79 SER A N 1
ATOM 581 C CA . SER A 1 79 ? -7.293 10.329 27.503 1.00 41.56 79 SER A CA 1
ATOM 582 C C . SER A 1 79 ? -7.553 8.946 28.112 1.00 41.56 79 SER A C 1
ATOM 584 O O . SER A 1 79 ? -8.022 8.034 27.441 1.00 41.56 79 SER A O 1
ATOM 586 N N . GLN A 1 80 ? -7.308 8.795 29.416 1.00 45.09 80 GLN A N 1
ATOM 587 C CA . GLN A 1 80 ? -7.786 7.658 30.223 1.00 45.09 80 GLN A CA 1
ATOM 588 C C . GLN A 1 80 ? -9.273 7.784 30.637 1.00 45.09 80 GLN A C 1
ATOM 590 O O . GLN A 1 80 ? -9.672 7.272 31.678 1.00 45.09 80 GLN A O 1
ATOM 595 N N . LYS A 1 81 ? -10.120 8.491 29.876 1.00 41.94 81 LYS A N 1
ATOM 596 C CA . LYS A 1 81 ? -11.511 8.768 30.297 1.00 41.94 81 LYS A CA 1
ATOM 597 C C . LYS A 1 81 ? -12.602 8.473 29.264 1.00 41.94 81 LYS A C 1
ATOM 599 O O . LYS A 1 81 ? -13.710 8.974 29.409 1.00 41.94 81 LYS A O 1
ATOM 604 N N . SER A 1 82 ? -12.345 7.615 28.279 1.00 43.53 82 SER A N 1
ATOM 605 C CA . SER A 1 82 ? -13.432 6.913 27.584 1.00 43.53 82 SER A CA 1
ATOM 606 C C . SER A 1 82 ? -13.224 5.405 27.717 1.00 43.53 82 SER A C 1
ATOM 608 O O . SER A 1 82 ? -12.127 4.893 27.499 1.00 43.53 82 SER A O 1
ATOM 610 N N . GLU A 1 83 ? -14.257 4.724 28.208 1.00 43.47 83 GLU A N 1
ATOM 611 C CA . GLU A 1 83 ? -14.222 3.341 28.686 1.00 43.47 83 GLU A CA 1
ATOM 612 C C . GLU A 1 83 ? -13.620 2.365 27.660 1.00 43.47 83 GLU A C 1
ATOM 614 O O . GLU A 1 83 ? -14.024 2.320 26.499 1.00 43.47 83 GLU A O 1
ATOM 619 N N . GLY A 1 84 ? -12.667 1.544 28.109 1.00 50.62 84 GLY A N 1
ATOM 620 C CA . GLY A 1 84 ? -12.305 0.295 27.433 1.00 50.62 84 GLY A CA 1
ATOM 621 C C . GLY A 1 84 ? -11.110 0.319 26.476 1.00 50.62 84 GLY A C 1
ATOM 622 O O . GLY A 1 84 ? -10.745 -0.750 25.987 1.00 50.62 84 GLY A O 1
ATOM 623 N N . TRP A 1 85 ? -10.456 1.463 26.234 1.00 48.09 85 TRP A N 1
ATOM 624 C CA . TRP A 1 85 ? -9.296 1.540 25.330 1.00 48.09 85 TRP A CA 1
ATOM 625 C C . TRP A 1 85 ? -8.000 1.926 26.054 1.00 48.09 85 TRP A C 1
ATOM 627 O O . TRP A 1 85 ? -7.944 2.923 26.772 1.00 48.09 85 TRP A O 1
ATOM 637 N N . THR A 1 86 ? -6.936 1.156 25.822 1.00 54.66 86 THR A N 1
ATOM 638 C CA . THR A 1 86 ? -5.557 1.500 26.194 1.00 54.66 86 THR A CA 1
ATOM 639 C C . THR A 1 86 ? -4.670 1.392 24.957 1.00 54.66 86 THR A C 1
ATOM 641 O O . THR A 1 86 ? -4.784 0.400 24.235 1.00 54.66 86 THR A O 1
ATOM 644 N N . PRO A 1 87 ? -3.763 2.354 24.708 1.00 55.06 87 PRO A N 1
ATOM 645 C CA . PRO A 1 87 ? -2.737 2.182 23.692 1.00 55.06 87 PRO A CA 1
ATOM 646 C C . PRO A 1 87 ? -1.920 0.936 24.043 1.00 55.06 87 PRO A C 1
ATOM 648 O O . PRO A 1 87 ? -1.424 0.817 25.163 1.00 55.06 87 PRO A O 1
ATOM 651 N N . ASN A 1 88 ? -1.798 -0.006 23.109 1.00 62.16 88 ASN A N 1
ATOM 652 C CA . ASN A 1 88 ? -1.022 -1.221 23.341 1.00 62.16 88 ASN A CA 1
ATOM 653 C C . ASN A 1 88 ? 0.410 -0.907 23.777 1.00 62.16 88 ASN A C 1
ATOM 655 O O . ASN A 1 88 ? 1.033 0.037 23.268 1.00 62.16 88 ASN A O 1
ATOM 659 N N . SER A 1 89 ? 0.949 -1.762 24.653 1.00 60.62 89 SER A N 1
ATOM 660 C CA . SER A 1 89 ? 2.335 -1.667 25.105 1.00 60.62 89 SER A CA 1
ATOM 661 C C . SER A 1 89 ? 3.297 -1.593 23.915 1.00 60.62 89 SER A C 1
ATOM 663 O O . SER A 1 89 ? 3.056 -2.168 22.848 1.00 60.62 89 SER A O 1
ATOM 665 N N . GLU A 1 90 ? 4.392 -0.853 24.089 1.00 64.75 90 GLU A N 1
ATOM 666 C CA . GLU A 1 90 ? 5.456 -0.748 23.083 1.00 64.75 90 GLU A CA 1
ATOM 667 C C . GLU A 1 90 ? 5.950 -2.140 22.653 1.00 64.75 90 GLU A C 1
ATOM 669 O O . GLU A 1 90 ? 6.133 -2.388 21.467 1.00 64.75 90 GLU A O 1
ATOM 674 N N . GLU A 1 91 ? 6.035 -3.094 23.584 1.00 58.31 91 GLU A N 1
ATOM 675 C CA . GLU A 1 91 ? 6.375 -4.493 23.299 1.00 58.31 91 GLU A CA 1
ATOM 676 C C . GLU A 1 91 ? 5.398 -5.184 22.345 1.00 58.31 91 GLU A C 1
ATOM 678 O O . GLU A 1 91 ? 5.826 -5.868 21.415 1.00 58.31 91 GLU A O 1
ATOM 683 N N . LEU A 1 92 ? 4.084 -5.018 22.530 1.00 61.31 92 LEU A N 1
ATOM 684 C CA . LEU A 1 92 ? 3.105 -5.611 21.618 1.00 61.31 92 LEU A CA 1
ATOM 685 C C . LEU A 1 92 ? 3.187 -4.955 20.234 1.00 61.31 92 LEU A C 1
ATOM 687 O O . LEU A 1 92 ? 3.097 -5.646 19.218 1.00 61.31 92 LEU A O 1
ATOM 691 N N . ARG A 1 93 ? 3.437 -3.640 20.178 1.00 65.19 93 ARG A N 1
ATOM 692 C CA . ARG A 1 93 ? 3.679 -2.916 18.920 1.00 65.19 93 ARG A CA 1
ATOM 693 C C . ARG A 1 93 ? 4.937 -3.419 18.211 1.00 65.19 93 ARG A C 1
ATOM 695 O O . ARG A 1 93 ? 4.893 -3.663 17.006 1.00 65.19 93 ARG A O 1
ATOM 702 N N . GLN A 1 94 ? 6.020 -3.657 18.944 1.00 64.62 94 GLN A N 1
ATOM 703 C CA . GLN A 1 94 ? 7.257 -4.225 18.408 1.00 64.62 94 GLN A CA 1
ATOM 704 C C . GLN A 1 94 ? 7.073 -5.671 17.933 1.00 64.62 94 GLN A C 1
ATOM 706 O O . GLN A 1 94 ? 7.520 -6.009 16.839 1.00 64.62 94 GLN A O 1
ATOM 711 N N . ARG A 1 95 ? 6.351 -6.512 18.685 1.00 64.31 95 ARG A N 1
ATOM 712 C CA . ARG A 1 95 ? 6.032 -7.895 18.282 1.00 64.31 95 ARG A CA 1
ATOM 713 C C . ARG A 1 95 ? 5.175 -7.947 17.022 1.00 64.31 95 ARG A C 1
ATOM 715 O O . ARG A 1 95 ? 5.463 -8.744 16.134 1.00 64.31 95 ARG A O 1
ATOM 722 N N . LEU A 1 96 ? 4.155 -7.094 16.921 1.00 63.03 96 LEU A N 1
ATOM 723 C CA . LEU A 1 96 ? 3.319 -6.991 15.723 1.00 63.03 96 LEU A CA 1
ATOM 724 C C . LEU A 1 96 ? 4.109 -6.442 14.536 1.00 63.03 96 LEU A C 1
ATOM 726 O O . LEU A 1 96 ? 3.954 -6.953 13.433 1.00 63.03 96 LEU A O 1
ATOM 730 N N . ARG A 1 97 ? 5.009 -5.472 14.746 1.00 64.38 97 ARG A N 1
ATOM 731 C CA . ARG A 1 97 ? 5.945 -5.044 13.697 1.00 64.38 97 ARG A CA 1
ATOM 732 C C . ARG A 1 97 ? 6.844 -6.179 13.236 1.00 64.38 97 ARG A C 1
ATOM 734 O O . ARG A 1 97 ? 6.980 -6.391 12.039 1.00 64.38 97 ARG A O 1
ATOM 741 N N . ALA A 1 98 ? 7.405 -6.946 14.161 1.00 63.31 98 ALA A N 1
ATOM 742 C CA . ALA A 1 98 ? 8.256 -8.076 13.825 1.00 63.31 98 ALA A CA 1
ATOM 743 C C . ALA A 1 98 ? 7.490 -9.216 13.126 1.00 63.31 98 ALA A C 1
ATOM 745 O O . ALA A 1 98 ? 8.051 -9.881 12.260 1.00 63.31 98 ALA A O 1
ATOM 746 N N . SER A 1 99 ? 6.218 -9.461 13.454 1.00 59.06 99 SER A N 1
ATOM 747 C CA . SER A 1 99 ? 5.462 -10.565 12.843 1.00 59.06 99 SER A CA 1
ATOM 748 C C . SER A 1 99 ? 4.740 -10.182 11.549 1.00 59.06 99 SER A C 1
ATOM 750 O O . SER A 1 99 ? 4.728 -10.976 10.613 1.00 59.06 99 SER A O 1
ATOM 752 N N . LEU A 1 100 ? 4.157 -8.981 11.476 1.00 55.66 100 LEU A N 1
ATOM 753 C CA . LEU A 1 100 ? 3.372 -8.514 10.327 1.00 55.66 100 LEU A CA 1
ATOM 754 C C . LEU A 1 100 ? 4.205 -7.708 9.328 1.00 55.66 100 LEU A C 1
ATOM 756 O O . LEU A 1 100 ? 3.843 -7.645 8.155 1.00 55.66 100 LEU A O 1
ATOM 760 N N . PHE A 1 101 ? 5.297 -7.087 9.785 1.00 54.47 101 PHE A N 1
ATOM 761 C CA . PHE A 1 101 ? 6.097 -6.144 8.998 1.00 54.47 101 PHE A CA 1
ATOM 762 C C . PHE A 1 101 ? 7.596 -6.483 8.977 1.00 54.47 101 PHE A C 1
ATOM 764 O O . PHE A 1 101 ? 8.384 -5.646 8.542 1.00 54.47 101 PHE A O 1
ATOM 771 N N . SER A 1 102 ? 8.031 -7.677 9.418 1.00 51.53 102 SER A N 1
ATOM 772 C CA . SER A 1 102 ? 9.451 -8.020 9.263 1.00 51.53 102 SER A CA 1
ATOM 773 C C . SER A 1 102 ? 9.805 -8.230 7.800 1.00 51.53 102 SER A C 1
ATOM 775 O O . SER A 1 102 ? 9.141 -8.969 7.069 1.00 51.53 102 SER A O 1
ATOM 777 N N . GLU A 1 103 ? 10.951 -7.677 7.419 1.00 47.59 103 GLU A N 1
ATOM 778 C CA . GLU A 1 103 ? 11.644 -7.953 6.160 1.00 47.59 103 GLU A CA 1
ATOM 779 C C . GLU A 1 103 ? 11.965 -9.448 5.967 1.00 47.59 103 GLU A C 1
ATOM 781 O O . GLU A 1 103 ? 12.329 -9.880 4.886 1.00 47.59 103 GLU A O 1
ATOM 786 N N . LYS A 1 104 ? 11.814 -10.297 6.988 1.00 43.12 104 LYS A N 1
ATOM 787 C CA . LYS A 1 104 ? 12.009 -11.751 6.854 1.00 43.12 104 LYS A CA 1
ATOM 788 C C . LYS A 1 104 ? 10.752 -12.498 6.397 1.00 43.12 104 LYS A C 1
ATOM 790 O O . LYS A 1 104 ? 10.826 -13.688 6.100 1.00 43.12 104 LYS A O 1
ATOM 795 N N . SER A 1 105 ? 9.609 -11.817 6.303 1.00 42.53 105 SER A N 1
ATOM 796 C CA . SER A 1 105 ? 8.349 -12.388 5.797 1.00 42.53 105 SER A CA 1
ATOM 797 C C . SER A 1 105 ? 8.375 -12.635 4.283 1.00 42.53 105 SER A C 1
ATOM 799 O O . SER A 1 105 ? 7.521 -13.352 3.758 1.00 42.53 105 SER A O 1
ATOM 801 N N . TRP A 1 106 ? 9.354 -12.062 3.576 1.00 43.56 106 TRP A N 1
ATOM 802 C CA . TRP A 1 106 ? 9.601 -12.281 2.155 1.00 43.56 106 TRP A CA 1
ATOM 803 C C . TRP A 1 106 ? 10.234 -13.662 1.962 1.00 43.56 106 TRP A C 1
ATOM 805 O O . TRP A 1 106 ? 11.444 -13.803 1.796 1.00 43.56 106 TRP A O 1
ATOM 815 N N . ARG A 1 107 ? 9.427 -14.726 2.026 1.00 38.97 107 ARG A N 1
ATOM 816 C CA . ARG A 1 107 ? 9.899 -16.045 1.595 1.00 38.97 107 ARG A CA 1
ATOM 817 C C . ARG A 1 107 ? 10.245 -15.957 0.111 1.00 38.97 107 ARG A C 1
ATOM 819 O O . ARG A 1 107 ? 9.352 -15.898 -0.729 1.00 38.97 107 ARG A O 1
ATOM 826 N N . GLN A 1 108 ? 11.547 -15.936 -0.170 1.00 35.97 108 GLN A N 1
ATOM 827 C CA . GLN A 1 108 ? 12.133 -16.169 -1.483 1.00 35.97 108 GLN A CA 1
ATOM 828 C C . GLN A 1 108 ? 11.476 -17.404 -2.101 1.00 35.97 108 GLN A C 1
ATOM 830 O O . GLN A 1 108 ? 11.634 -18.520 -1.599 1.00 35.97 108 GLN A O 1
ATOM 835 N N . ILE A 1 109 ? 10.738 -17.206 -3.187 1.00 38.00 109 ILE A N 1
ATOM 836 C CA . ILE A 1 109 ? 10.414 -18.297 -4.097 1.00 38.00 109 ILE A CA 1
ATOM 837 C C . ILE A 1 109 ? 11.726 -18.576 -4.831 1.00 38.00 109 ILE A C 1
ATOM 839 O O . ILE A 1 109 ? 12.187 -17.749 -5.611 1.00 38.00 109 ILE A O 1
ATOM 843 N N . LYS A 1 110 ? 12.387 -19.685 -4.489 1.00 36.50 110 LYS A N 1
ATOM 844 C CA . LYS A 1 110 ? 13.567 -20.153 -5.216 1.00 36.50 110 LYS A CA 1
ATOM 845 C C . LYS A 1 110 ? 13.121 -20.561 -6.618 1.00 36.50 110 LYS A C 1
ATOM 847 O O . LYS A 1 110 ? 12.396 -21.542 -6.754 1.00 36.50 110 LYS A O 1
ATOM 852 N N . THR A 1 111 ? 13.555 -19.829 -7.631 1.00 34.28 111 THR A N 1
ATOM 853 C CA . THR A 1 111 ? 13.588 -20.315 -9.010 1.00 34.28 111 THR A CA 1
ATOM 854 C C . THR A 1 111 ? 14.957 -20.946 -9.250 1.00 34.28 111 THR A C 1
ATOM 856 O O . THR A 1 111 ? 15.991 -20.285 -9.148 1.00 34.28 111 THR A O 1
ATOM 859 N N . GLU A 1 112 ? 14.960 -22.259 -9.467 1.00 38.97 112 GLU A N 1
ATOM 860 C CA . GLU A 1 112 ? 16.117 -23.015 -9.945 1.00 38.97 112 GLU A CA 1
ATOM 861 C C . GLU A 1 112 ? 16.212 -22.936 -11.481 1.00 38.97 112 GLU A C 1
ATOM 863 O O . GLU A 1 112 ? 15.190 -22.860 -12.160 1.00 38.97 112 GLU A O 1
ATOM 868 N N . GLU A 1 113 ? 17.461 -23.016 -11.967 1.00 36.12 113 GLU A N 1
ATOM 869 C CA . GLU A 1 113 ? 17.914 -23.337 -13.339 1.00 36.12 113 GLU A CA 1
ATOM 870 C C . GLU A 1 113 ? 17.823 -22.240 -14.430 1.00 36.12 113 GLU A C 1
ATOM 872 O O . GLU A 1 113 ? 16.922 -21.415 -14.441 1.00 36.12 113 GLU A O 1
ATOM 877 N N . SER A 1 114 ? 18.737 -22.121 -15.406 1.00 32.28 114 SER A N 1
ATOM 878 C CA . SER A 1 114 ? 19.893 -22.930 -15.833 1.00 32.28 114 SER A CA 1
ATOM 879 C C . SER A 1 114 ? 20.965 -22.036 -16.489 1.00 32.28 114 SER A C 1
ATOM 881 O O . SER A 1 114 ? 20.698 -20.910 -16.912 1.00 32.28 114 SER A O 1
ATOM 883 N N . VAL A 1 115 ? 22.192 -22.553 -16.555 1.00 43.66 115 VAL A N 1
ATOM 884 C CA . VAL A 1 115 ? 23.356 -21.959 -17.227 1.00 43.66 115 VAL A CA 1
ATOM 885 C C . VAL A 1 115 ? 23.324 -22.342 -18.712 1.00 43.66 115 VAL A C 1
ATOM 887 O O . VAL A 1 115 ? 23.284 -23.535 -18.992 1.00 43.66 115 VAL A O 1
ATOM 890 N N . MET A 1 116 ? 23.378 -21.368 -19.634 1.00 38.31 116 MET A N 1
ATOM 891 C CA . MET A 1 116 ? 24.334 -21.289 -20.763 1.00 38.31 116 MET A CA 1
ATOM 892 C C . MET A 1 116 ? 23.961 -20.226 -21.827 1.00 38.31 116 MET A C 1
ATOM 894 O O . MET A 1 116 ? 22.793 -19.925 -22.063 1.00 38.31 116 MET A O 1
ATOM 898 N N . ASP A 1 117 ? 25.026 -19.738 -22.474 1.00 36.81 117 ASP A N 1
ATOM 899 C CA . ASP A 1 117 ? 25.176 -18.860 -23.647 1.00 36.81 117 ASP A CA 1
ATOM 900 C C . ASP A 1 117 ? 25.123 -17.330 -23.457 1.00 36.81 117 ASP A C 1
ATOM 902 O O . ASP A 1 117 ? 24.110 -16.700 -23.153 1.00 36.81 117 ASP A O 1
ATOM 906 N N . ILE A 1 118 ? 26.309 -16.752 -23.663 1.00 50.16 118 ILE A N 1
ATOM 907 C CA . ILE A 1 118 ? 26.826 -15.471 -23.186 1.00 50.16 118 ILE A CA 1
ATOM 908 C C . ILE A 1 118 ? 27.039 -14.510 -24.385 1.00 50.16 118 ILE A C 1
ATOM 910 O O . ILE A 1 118 ? 27.405 -14.933 -25.479 1.00 50.16 118 ILE A O 1
ATOM 914 N N . ASP A 1 119 ? 26.786 -13.219 -24.131 1.00 49.06 119 ASP A N 1
ATOM 915 C CA . ASP A 1 119 ? 27.292 -11.999 -24.805 1.00 49.06 119 ASP A CA 1
ATOM 916 C C . ASP A 1 119 ? 26.518 -11.225 -25.892 1.00 49.06 119 ASP A C 1
ATOM 918 O O . ASP A 1 119 ? 26.872 -10.075 -26.144 1.00 49.06 119 ASP A O 1
ATOM 922 N N . HIS A 1 120 ? 25.377 -11.682 -26.425 1.00 48.41 120 HIS A N 1
ATOM 923 C CA . HIS A 1 120 ? 24.516 -10.793 -27.256 1.00 48.41 120 HIS A CA 1
A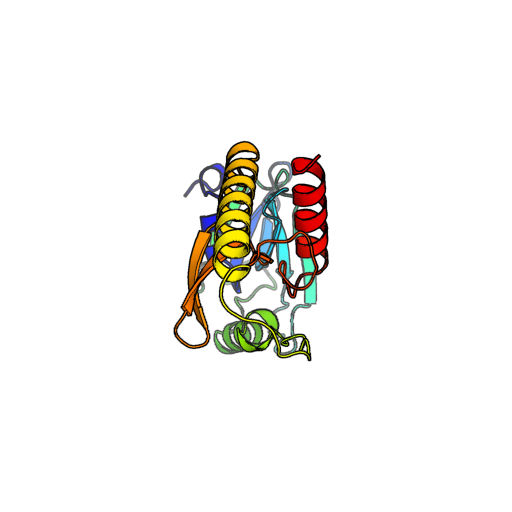TOM 924 C C . HIS A 1 120 ? 23.057 -10.658 -26.797 1.00 48.41 120 HIS A C 1
ATOM 926 O O . HIS A 1 120 ? 22.368 -9.707 -27.167 1.00 48.41 120 HIS A O 1
ATOM 932 N N . ARG A 1 121 ? 22.576 -11.554 -25.928 1.00 52.75 121 ARG A N 1
ATOM 933 C CA . ARG A 1 121 ? 21.221 -11.472 -25.348 1.00 52.75 121 ARG A CA 1
ATOM 934 C C . ARG A 1 121 ? 21.121 -10.530 -24.148 1.00 52.75 121 ARG A C 1
ATOM 936 O O . ARG A 1 121 ? 20.050 -9.975 -23.910 1.00 52.75 121 ARG A O 1
ATOM 943 N N . ALA A 1 122 ? 22.215 -10.345 -23.409 1.00 56.66 122 ALA A N 1
ATOM 944 C CA . ALA A 1 122 ? 22.220 -9.577 -22.165 1.00 56.66 122 ALA A CA 1
ATOM 945 C C . ALA A 1 122 ? 21.883 -8.094 -22.393 1.00 56.66 122 ALA A C 1
ATOM 947 O O . ALA A 1 122 ? 21.087 -7.527 -21.646 1.00 56.66 122 ALA A O 1
ATOM 948 N N . ASP A 1 123 ? 22.407 -7.490 -23.460 1.00 61.84 123 ASP A N 1
ATOM 949 C CA . ASP A 1 123 ? 22.154 -6.077 -23.761 1.00 61.84 123 ASP A CA 1
ATOM 950 C C . ASP A 1 123 ? 20.732 -5.845 -24.277 1.00 61.84 123 ASP A C 1
ATOM 952 O O . ASP A 1 123 ? 20.058 -4.910 -23.843 1.00 61.84 123 ASP A O 1
ATOM 956 N N . SER A 1 124 ? 20.217 -6.746 -25.120 1.00 68.88 124 SER A N 1
ATOM 957 C CA . SER A 1 124 ? 18.827 -6.679 -25.583 1.00 68.88 124 SER A CA 1
ATOM 958 C C . SER A 1 124 ? 17.829 -6.824 -24.429 1.00 68.88 124 SER A C 1
ATOM 960 O O . SER A 1 124 ? 16.821 -6.117 -24.402 1.00 68.88 124 SER A O 1
ATOM 962 N N . GLU A 1 125 ? 18.086 -7.718 -23.469 1.00 78.44 125 GLU A N 1
ATOM 963 C CA . GLU A 1 125 ? 17.196 -7.901 -22.318 1.00 78.44 125 GLU A CA 1
ATOM 964 C C . GLU A 1 125 ? 17.294 -6.727 -21.335 1.00 78.44 125 GLU A C 1
ATOM 966 O O . GLU A 1 125 ? 16.271 -6.312 -20.790 1.00 78.44 125 GLU A O 1
ATOM 971 N N . LYS A 1 126 ? 18.479 -6.122 -21.163 1.00 75.75 126 LYS A N 1
ATOM 972 C C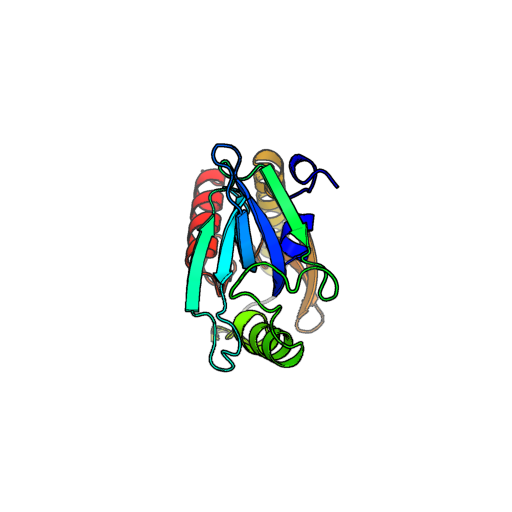A . LYS A 1 126 ? 18.653 -4.893 -20.369 1.00 75.75 126 LYS A CA 1
ATOM 973 C C . LYS A 1 126 ? 17.881 -3.716 -20.965 1.00 75.75 126 LYS A C 1
ATOM 975 O O . LYS A 1 126 ? 17.169 -3.028 -20.234 1.00 75.75 126 LYS A O 1
ATOM 980 N N . VAL A 1 127 ? 17.953 -3.519 -22.283 1.00 78.94 127 VAL A N 1
ATOM 981 C CA . VAL A 1 127 ? 17.178 -2.478 -22.984 1.00 78.94 127 VAL A CA 1
ATOM 982 C C . VAL A 1 127 ? 15.675 -2.738 -22.849 1.00 78.94 127 VAL A C 1
ATOM 984 O O . VAL A 1 127 ? 14.911 -1.827 -22.525 1.00 78.94 127 VAL A O 1
ATOM 987 N N . ALA A 1 128 ? 15.238 -3.989 -23.017 1.00 83.69 128 ALA A N 1
ATOM 988 C CA . ALA A 1 128 ? 13.835 -4.359 -22.853 1.00 83.69 128 ALA A CA 1
ATOM 989 C C . ALA A 1 128 ? 13.340 -4.163 -21.408 1.00 83.69 128 ALA A C 1
ATOM 991 O O . ALA A 1 128 ? 12.225 -3.678 -21.201 1.00 83.69 128 ALA A O 1
ATOM 992 N N . ALA A 1 129 ? 14.161 -4.497 -20.408 1.00 85.44 129 ALA A N 1
ATOM 993 C CA . ALA A 1 129 ? 13.858 -4.287 -18.996 1.00 85.44 129 ALA A CA 1
ATOM 994 C C . ALA A 1 129 ? 13.740 -2.795 -18.664 1.00 85.44 129 ALA A C 1
ATOM 996 O O . ALA A 1 129 ? 12.779 -2.399 -18.007 1.00 85.44 129 ALA A O 1
ATOM 997 N N . GLN A 1 130 ? 14.640 -1.956 -19.182 1.00 85.50 130 GLN A N 1
ATOM 998 C CA . GLN A 1 130 ? 14.570 -0.505 -19.008 1.00 85.50 130 GLN A CA 1
ATOM 999 C C . GLN A 1 130 ? 13.299 0.086 -19.643 1.00 85.50 130 GLN A C 1
ATOM 1001 O O . GLN A 1 130 ? 12.591 0.869 -19.011 1.00 85.50 130 GLN A O 1
ATOM 1006 N N . ALA A 1 131 ? 12.930 -0.356 -20.848 1.00 86.12 131 ALA A N 1
ATOM 1007 C CA . ALA A 1 131 ? 11.692 0.079 -21.495 1.00 86.12 131 ALA A CA 1
ATOM 1008 C C . ALA A 1 131 ? 10.425 -0.383 -20.747 1.00 86.12 131 ALA A C 1
ATOM 1010 O O . ALA A 1 131 ? 9.387 0.278 -20.806 1.00 86.12 131 ALA A O 1
ATOM 1011 N N . ARG A 1 132 ? 10.461 -1.540 -20.070 1.00 89.00 132 ARG A N 1
ATOM 1012 C CA . ARG A 1 132 ? 9.362 -2.001 -19.200 1.00 89.00 132 ARG A CA 1
ATOM 1013 C C . ARG A 1 132 ? 9.289 -1.174 -17.921 1.00 89.00 132 ARG A C 1
ATOM 1015 O O . ARG A 1 132 ? 8.205 -0.724 -17.565 1.00 89.00 132 ARG A O 1
ATOM 1022 N N . TYR A 1 133 ? 10.431 -0.903 -17.293 1.00 90.44 133 TYR A N 1
ATOM 1023 C CA . TYR A 1 133 ? 10.534 -0.030 -16.126 1.00 90.44 133 TYR A CA 1
ATOM 1024 C C . TYR A 1 133 ? 9.870 1.329 -16.372 1.00 90.44 133 TYR A C 1
ATOM 1026 O O . TYR A 1 133 ? 8.963 1.729 -15.645 1.00 90.44 133 TYR A O 1
ATOM 1034 N N . GLU A 1 134 ? 10.266 2.014 -17.445 1.00 90.44 134 GLU A N 1
ATOM 1035 C CA . GLU A 1 134 ? 9.742 3.340 -17.782 1.00 90.44 134 GLU A CA 1
ATOM 1036 C C . GLU A 1 134 ? 8.235 3.321 -18.052 1.00 90.44 134 GLU A C 1
ATOM 1038 O O . GLU A 1 134 ? 7.517 4.222 -17.610 1.00 90.44 134 GLU A O 1
ATOM 1043 N N . ARG A 1 135 ? 7.734 2.265 -18.707 1.00 89.81 135 ARG A N 1
ATOM 1044 C CA . ARG A 1 135 ? 6.297 2.071 -18.937 1.00 89.81 135 ARG A CA 1
ATOM 1045 C C . ARG A 1 135 ? 5.517 1.910 -17.639 1.00 89.81 135 ARG A C 1
ATOM 1047 O O . ARG A 1 135 ? 4.492 2.569 -17.475 1.00 89.81 135 ARG A O 1
ATOM 1054 N N . ILE A 1 136 ? 6.008 1.095 -16.707 1.00 90.88 136 ILE A N 1
ATOM 1055 C CA . ILE A 1 136 ? 5.367 0.905 -15.399 1.00 90.88 136 ILE A CA 1
ATOM 1056 C C . ILE A 1 136 ? 5.324 2.232 -14.638 1.00 90.88 136 ILE A C 1
ATOM 1058 O O . ILE A 1 136 ? 4.268 2.632 -14.155 1.00 90.88 136 ILE A O 1
ATOM 1062 N N . ILE A 1 137 ? 6.438 2.967 -14.591 1.00 92.56 137 ILE A N 1
ATOM 1063 C CA . ILE A 1 137 ? 6.504 4.278 -13.933 1.00 92.56 137 ILE A CA 1
ATOM 1064 C C . ILE A 1 137 ? 5.516 5.268 -14.566 1.00 92.56 137 ILE A C 1
ATOM 1066 O O . ILE A 1 137 ? 4.804 5.976 -13.851 1.00 92.56 137 ILE A O 1
ATOM 1070 N N . ALA A 1 138 ? 5.434 5.314 -15.898 1.00 90.06 138 ALA A N 1
ATOM 1071 C CA . ALA A 1 138 ? 4.488 6.171 -16.604 1.00 90.06 138 ALA A CA 1
ATOM 1072 C C . ALA A 1 138 ? 3.029 5.797 -16.296 1.00 90.06 138 ALA A C 1
ATOM 1074 O O . ALA A 1 138 ? 2.215 6.685 -16.037 1.00 90.06 138 ALA A O 1
ATOM 1075 N N . ALA A 1 139 ? 2.705 4.501 -16.263 1.00 88.31 139 ALA A N 1
ATOM 1076 C CA . ALA A 1 139 ? 1.378 4.004 -15.910 1.00 88.31 139 ALA A CA 1
ATOM 1077 C C . ALA A 1 139 ? 0.994 4.384 -14.472 1.00 88.31 139 ALA A C 1
ATOM 1079 O O . ALA A 1 139 ? -0.087 4.932 -14.250 1.00 88.31 139 ALA A O 1
ATOM 1080 N N . LEU A 1 140 ? 1.897 4.178 -13.509 1.00 89.75 140 LEU A N 1
ATOM 1081 C CA . LEU A 1 140 ? 1.686 4.545 -12.107 1.00 89.75 140 LEU A CA 1
ATOM 1082 C C . LEU A 1 140 ? 1.473 6.057 -11.945 1.00 89.75 140 LEU A C 1
ATOM 1084 O O . LEU A 1 140 ? 0.523 6.471 -11.280 1.00 89.75 140 LEU A O 1
ATOM 1088 N N . LYS A 1 141 ? 2.289 6.887 -12.612 1.00 89.69 141 LYS A N 1
ATOM 1089 C CA . LYS A 1 141 ? 2.118 8.352 -12.630 1.00 89.69 141 LYS A CA 1
ATOM 1090 C C . LYS A 1 141 ? 0.776 8.760 -13.236 1.00 89.69 141 LYS A C 1
ATOM 1092 O O . LYS A 1 141 ? 0.065 9.563 -12.639 1.00 89.69 141 LYS A O 1
ATOM 1097 N N . LYS A 1 142 ? 0.402 8.188 -14.387 1.00 87.75 142 LYS A N 1
ATOM 1098 C CA . LYS A 1 142 ? -0.881 8.457 -15.060 1.00 87.75 142 LYS A CA 1
ATOM 1099 C C . LYS A 1 142 ? -2.071 8.098 -14.167 1.00 87.75 142 LYS A C 1
ATOM 1101 O O . LYS A 1 142 ? -3.048 8.837 -14.127 1.00 87.75 142 LYS A O 1
ATOM 1106 N N . ALA A 1 143 ? -1.969 6.998 -13.427 1.00 82.50 143 ALA A N 1
ATOM 1107 C CA . ALA A 1 143 ? -2.983 6.554 -12.477 1.00 82.50 143 ALA A CA 1
ATOM 1108 C C . ALA A 1 143 ? -2.924 7.280 -11.120 1.00 82.50 143 ALA A C 1
ATOM 1110 O O . ALA A 1 143 ? -3.740 6.996 -10.247 1.00 82.50 143 ALA A O 1
ATOM 1111 N N . SER A 1 144 ? -1.976 8.207 -10.926 1.00 86.25 144 SER A N 1
ATOM 1112 C CA . SER A 1 144 ? -1.722 8.878 -9.642 1.00 86.25 144 SER A CA 1
ATOM 1113 C C . SER A 1 144 ? -1.513 7.899 -8.476 1.00 86.25 144 SER A C 1
ATOM 1115 O O . SER A 1 144 ? -1.864 8.196 -7.332 1.00 86.25 144 SER A O 1
ATOM 1117 N N . LEU A 1 145 ? -0.946 6.722 -8.762 1.00 81.75 145 LEU A N 1
ATOM 1118 C CA . LEU A 1 145 ? -0.628 5.723 -7.749 1.00 81.75 145 LEU A CA 1
ATOM 1119 C C . LEU A 1 145 ? 0.674 6.114 -7.036 1.00 81.75 145 LEU A C 1
ATOM 1121 O O . LEU A 1 145 ? 1.668 6.395 -7.708 1.00 81.75 145 LEU A O 1
ATOM 1125 N N . PRO A 1 146 ? 0.700 6.135 -5.691 1.00 82.38 146 PRO A N 1
ATOM 1126 C CA . PRO A 1 146 ? 1.916 6.419 -4.940 1.00 82.38 146 PRO A CA 1
ATOM 1127 C C . PRO A 1 146 ? 2.907 5.261 -5.100 1.00 82.38 146 PRO A C 1
ATO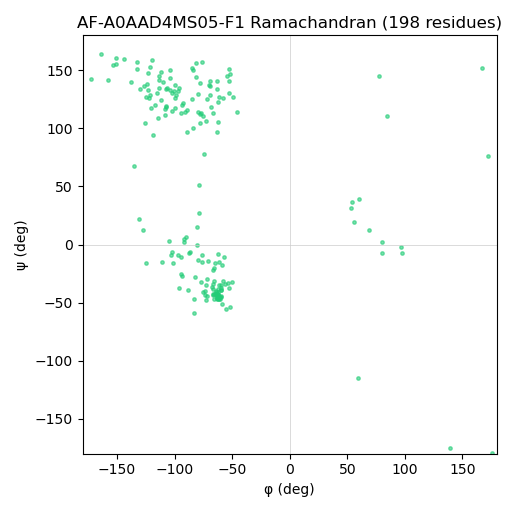M 1129 O O . PRO A 1 146 ? 2.558 4.099 -4.877 1.00 82.38 146 PRO A O 1
ATOM 1132 N N . PHE A 1 147 ? 4.144 5.576 -5.473 1.00 90.12 147 PHE A N 1
ATOM 1133 C CA . PHE A 1 147 ? 5.221 4.598 -5.572 1.00 90.12 147 PHE A CA 1
ATOM 1134 C C . PHE A 1 147 ? 6.559 5.202 -5.141 1.00 90.12 147 PHE A C 1
ATOM 1136 O O . PHE A 1 147 ? 6.737 6.421 -5.143 1.00 90.12 147 PHE A O 1
ATOM 1143 N N . LYS A 1 148 ? 7.503 4.331 -4.782 1.00 89.88 148 LYS A N 1
ATOM 1144 C CA . LYS A 1 148 ? 8.895 4.678 -4.482 1.00 89.88 148 LYS A CA 1
ATOM 1145 C C . LYS A 1 148 ? 9.832 3.884 -5.379 1.00 89.88 148 LYS A C 1
ATOM 1147 O O . LYS A 1 148 ? 9.534 2.748 -5.738 1.00 89.88 148 LYS A O 1
ATOM 1152 N N . GLU A 1 149 ? 10.960 4.490 -5.717 1.00 91.56 149 GLU A N 1
ATOM 1153 C CA . GLU A 1 149 ? 12.063 3.831 -6.413 1.00 91.56 149 GLU A CA 1
ATOM 1154 C C . GLU A 1 149 ? 13.142 3.518 -5.370 1.00 91.56 149 GLU A C 1
ATOM 1156 O O . GLU A 1 149 ? 13.710 4.424 -4.762 1.00 91.56 149 GLU A O 1
ATOM 1161 N N . GLU A 1 150 ? 13.391 2.235 -5.131 1.00 89.38 150 GLU A N 1
ATOM 1162 C CA . GLU A 1 150 ? 14.467 1.744 -4.270 1.00 89.38 150 GLU A CA 1
ATOM 1163 C C . GLU A 1 150 ? 15.605 1.197 -5.139 1.00 89.38 150 GLU A C 1
ATOM 1165 O O . GLU A 1 150 ? 15.376 0.712 -6.246 1.00 89.38 150 GLU A O 1
ATOM 1170 N N . ASN A 1 151 ? 16.841 1.271 -4.646 1.00 83.81 151 ASN A N 1
ATOM 1171 C CA . ASN A 1 151 ? 17.972 0.581 -5.261 1.00 83.81 151 ASN A CA 1
ATOM 1172 C C . ASN A 1 151 ? 18.360 -0.583 -4.352 1.00 83.81 151 ASN A C 1
ATOM 1174 O O . ASN A 1 151 ? 18.780 -0.354 -3.219 1.00 83.81 151 ASN A O 1
ATOM 1178 N N . GLU A 1 152 ? 18.236 -1.806 -4.851 1.00 78.12 152 GLU A N 1
ATOM 1179 C CA . GLU A 1 152 ? 18.731 -3.002 -4.179 1.00 78.12 152 GLU A CA 1
ATOM 1180 C C . GLU A 1 152 ? 19.969 -3.526 -4.888 1.00 78.12 152 GLU A C 1
ATOM 1182 O O . GLU A 1 152 ? 20.013 -3.644 -6.112 1.00 78.12 152 GLU A O 1
ATOM 1187 N N . GLU A 1 153 ? 20.986 -3.863 -4.106 1.00 67.00 153 GLU A N 1
ATOM 1188 C CA . GLU A 1 153 ? 22.181 -4.510 -4.618 1.00 67.00 153 GLU A CA 1
ATOM 1189 C C . GLU A 1 153 ? 22.031 -6.021 -4.455 1.00 67.00 153 GLU A C 1
ATOM 1191 O O . GLU A 1 153 ? 21.973 -6.545 -3.341 1.00 67.00 153 GLU A O 1
ATOM 1196 N N . HIS A 1 154 ? 21.946 -6.732 -5.577 1.00 59.03 154 HIS A N 1
ATOM 1197 C CA . HIS A 1 154 ? 21.903 -8.188 -5.582 1.00 59.03 154 HIS A CA 1
ATOM 1198 C C . HIS A 1 154 ? 23.089 -8.703 -6.392 1.00 59.03 154 HIS A C 1
ATOM 1200 O O . HIS A 1 154 ? 23.205 -8.414 -7.578 1.00 59.03 154 HIS A O 1
ATOM 1206 N N . ARG A 1 155 ? 23.998 -9.441 -5.740 1.00 51.88 155 ARG A N 1
ATOM 1207 C CA . ARG A 1 155 ? 25.230 -9.980 -6.355 1.00 51.88 155 ARG A CA 1
ATOM 1208 C C . ARG A 1 155 ? 26.111 -8.922 -7.054 1.00 51.88 155 ARG A C 1
ATOM 1210 O O . ARG A 1 155 ? 26.715 -9.212 -8.079 1.00 51.88 155 ARG A O 1
ATOM 1217 N N . GLY A 1 156 ? 26.198 -7.712 -6.496 1.00 57.88 156 GLY A N 1
ATOM 1218 C CA . GLY A 1 156 ? 27.014 -6.617 -7.047 1.00 57.88 156 GLY A CA 1
ATOM 1219 C C . GLY A 1 156 ? 26.370 -5.862 -8.215 1.00 57.88 156 GLY A C 1
ATOM 1220 O O . GLY A 1 156 ? 26.970 -4.927 -8.742 1.00 57.88 156 GLY A O 1
ATOM 1221 N N . GLU A 1 157 ? 25.143 -6.219 -8.605 1.00 61.41 157 GLU A N 1
ATOM 1222 C CA . GLU A 1 157 ? 24.347 -5.456 -9.564 1.00 61.41 157 GLU A CA 1
ATOM 1223 C C . GLU A 1 157 ? 23.318 -4.587 -8.829 1.00 61.41 157 GLU A C 1
ATOM 1225 O O . GLU A 1 157 ? 22.531 -5.074 -8.011 1.00 61.41 157 GLU A O 1
ATOM 1230 N N . LYS A 1 158 ? 23.322 -3.281 -9.128 1.00 68.94 158 LYS A N 1
ATOM 1231 C CA . LYS A 1 158 ? 22.319 -2.329 -8.635 1.00 68.94 158 LYS A CA 1
ATOM 1232 C C . LYS A 1 158 ? 21.036 -2.483 -9.443 1.00 68.94 158 LYS A C 1
ATOM 1234 O O . LYS A 1 158 ? 20.949 -2.009 -10.575 1.00 68.94 158 LYS A O 1
ATOM 1239 N N . ASN A 1 159 ? 20.038 -3.115 -8.844 1.00 78.19 159 ASN A N 1
ATOM 1240 C CA . ASN A 1 159 ? 18.711 -3.276 -9.409 1.00 78.19 159 ASN A CA 1
ATOM 1241 C C . ASN A 1 159 ? 17.771 -2.208 -8.856 1.00 78.19 159 ASN A C 1
ATOM 1243 O O . ASN A 1 159 ? 17.696 -1.984 -7.648 1.00 78.19 159 ASN A O 1
ATOM 1247 N N . LYS A 1 160 ? 17.030 -1.549 -9.747 1.00 87.31 160 LYS A N 1
ATOM 1248 C CA . LYS A 1 160 ? 15.943 -0.663 -9.332 1.00 87.31 160 LYS A CA 1
ATOM 1249 C C . LYS A 1 160 ? 14.736 -1.515 -8.946 1.00 87.31 160 LYS A C 1
ATOM 1251 O O . LYS A 1 160 ? 14.414 -2.501 -9.606 1.00 87.31 160 LYS A O 1
ATOM 1256 N N . VAL A 1 161 ? 14.063 -1.134 -7.874 1.00 90.12 161 VAL A N 1
ATOM 1257 C CA . VAL A 1 161 ? 12.846 -1.785 -7.394 1.00 90.12 161 VAL A CA 1
ATOM 1258 C C . VAL A 1 161 ? 11.765 -0.726 -7.290 1.00 90.12 161 VAL A C 1
ATOM 1260 O O . VAL A 1 161 ? 11.958 0.314 -6.663 1.00 90.12 161 VAL A O 1
ATOM 1263 N N . ILE A 1 162 ? 10.620 -0.982 -7.916 1.00 92.44 162 ILE A N 1
ATOM 1264 C CA . ILE A 1 162 ? 9.455 -0.104 -7.814 1.00 92.44 162 ILE A CA 1
ATOM 1265 C C . ILE A 1 162 ? 8.587 -0.632 -6.678 1.00 92.44 162 ILE A C 1
ATOM 1267 O O . ILE A 1 162 ? 8.117 -1.769 -6.724 1.00 92.44 162 ILE A O 1
ATOM 1271 N N . VAL A 1 163 ? 8.362 0.187 -5.659 1.00 89.25 163 VAL A N 1
ATOM 1272 C CA . VAL A 1 163 ? 7.552 -0.170 -4.493 1.00 89.25 163 VAL A CA 1
ATOM 1273 C C . VAL A 1 163 ? 6.227 0.572 -4.547 1.00 89.25 163 VAL A C 1
ATOM 1275 O O . VAL A 1 163 ? 6.196 1.799 -4.492 1.00 89.25 163 VAL A O 1
ATOM 1278 N N . VAL A 1 164 ? 5.126 -0.173 -4.629 1.00 88.25 164 VAL A N 1
ATOM 1279 C CA . VAL A 1 164 ? 3.750 0.341 -4.655 1.00 88.25 164 VAL A CA 1
ATOM 1280 C C . VAL A 1 164 ? 3.005 -0.215 -3.442 1.00 88.25 164 VAL A C 1
ATOM 1282 O O . VAL A 1 164 ? 2.498 -1.340 -3.450 1.00 88.25 164 VAL A O 1
ATOM 1285 N N . GLY A 1 165 ? 2.972 0.553 -2.351 1.00 85.44 165 GLY A N 1
ATOM 1286 C CA . GLY A 1 165 ? 2.445 0.081 -1.068 1.00 85.44 165 GLY A CA 1
ATOM 1287 C C . GLY A 1 165 ? 3.214 -1.145 -0.560 1.00 85.44 165 GLY A C 1
ATOM 1288 O O . GLY A 1 165 ? 4.398 -1.053 -0.262 1.00 85.44 165 GLY A O 1
ATOM 1289 N N . ALA A 1 166 ? 2.541 -2.296 -0.469 1.00 82.31 166 ALA A N 1
ATOM 1290 C CA . ALA A 1 166 ? 3.145 -3.564 -0.042 1.00 82.31 166 ALA A CA 1
ATOM 1291 C C . ALA A 1 166 ? 3.686 -4.423 -1.204 1.00 82.31 166 ALA A C 1
ATOM 1293 O O . ALA A 1 166 ? 4.113 -5.557 -0.971 1.00 82.31 166 ALA A O 1
ATOM 1294 N N . VAL A 1 167 ? 3.600 -3.946 -2.449 1.00 86.88 167 VAL A N 1
ATOM 1295 C CA . VAL A 1 167 ? 4.016 -4.684 -3.650 1.00 86.88 167 VAL A CA 1
ATOM 1296 C C . VAL A 1 167 ? 5.367 -4.164 -4.126 1.00 86.88 167 VAL A C 1
ATOM 1298 O O . VAL A 1 167 ? 5.538 -2.957 -4.282 1.00 86.88 167 VAL A O 1
ATOM 1301 N N . ARG A 1 168 ? 6.312 -5.070 -4.377 1.00 89.94 168 ARG A N 1
ATOM 1302 C CA . ARG A 1 168 ? 7.611 -4.768 -4.990 1.00 89.94 168 ARG A CA 1
ATOM 1303 C C . ARG A 1 168 ? 7.609 -5.297 -6.420 1.00 89.94 168 ARG A C 1
ATOM 1305 O O . ARG A 1 168 ? 7.188 -6.428 -6.649 1.00 89.94 168 ARG A O 1
ATOM 1312 N N . ILE A 1 169 ? 8.070 -4.485 -7.361 1.00 91.12 169 ILE A N 1
ATOM 1313 C CA . ILE A 1 169 ? 8.225 -4.835 -8.773 1.00 91.12 169 ILE A CA 1
ATOM 1314 C C . ILE A 1 169 ? 9.714 -4.752 -9.102 1.00 91.12 169 ILE A C 1
ATOM 1316 O O . ILE A 1 169 ? 10.329 -3.693 -8.964 1.00 91.12 169 ILE A O 1
ATOM 1320 N N . MET A 1 170 ? 10.285 -5.869 -9.527 1.00 90.12 170 MET A N 1
ATOM 1321 C CA . MET A 1 170 ? 11.720 -6.068 -9.704 1.00 90.12 170 MET A CA 1
ATOM 1322 C C . MET A 1 170 ? 12.049 -6.397 -11.161 1.00 90.12 170 MET A C 1
ATOM 1324 O O . MET A 1 170 ? 11.194 -6.869 -11.915 1.00 90.12 170 MET A O 1
ATOM 1328 N N . SER A 1 171 ? 13.306 -6.171 -11.545 1.00 84.81 171 SER A N 1
ATOM 1329 C CA . SER A 1 171 ? 13.858 -6.603 -12.834 1.00 84.81 171 SER A CA 1
ATOM 1330 C C . SER A 1 171 ? 13.624 -8.108 -13.059 1.00 84.81 171 SER A C 1
ATOM 1332 O O . SER A 1 171 ? 13.761 -8.877 -12.107 1.00 84.81 171 SER A O 1
ATOM 1334 N N . PRO A 1 172 ? 13.286 -8.564 -14.282 1.00 88.12 172 PRO A N 1
ATOM 1335 C CA . PRO A 1 172 ? 13.202 -7.818 -15.547 1.00 88.12 172 PRO A CA 1
ATOM 1336 C C . PRO A 1 172 ? 11.909 -7.008 -15.767 1.00 88.12 172 PRO A C 1
ATOM 1338 O O . PRO A 1 172 ? 11.647 -6.594 -16.900 1.00 88.12 172 PRO A O 1
ATOM 1341 N N . TYR A 1 173 ? 11.108 -6.772 -14.722 1.00 87.69 173 TYR A N 1
ATOM 1342 C CA . TYR A 1 173 ? 9.841 -6.027 -14.745 1.00 87.69 173 TYR A CA 1
ATOM 1343 C C . TYR A 1 173 ? 8.796 -6.651 -15.671 1.00 87.69 173 TYR A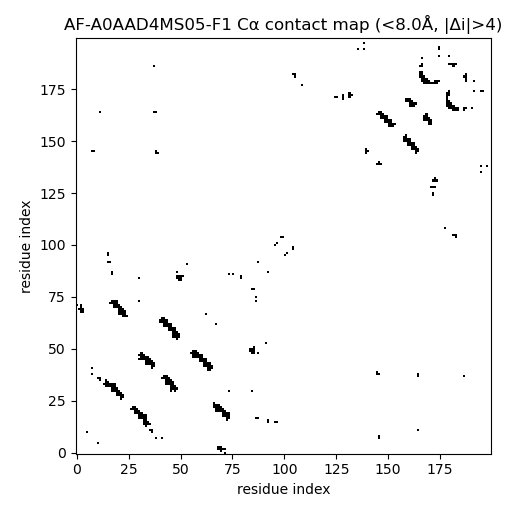 C 1
ATOM 1345 O O . TYR A 1 173 ? 8.098 -5.961 -16.415 1.00 87.69 173 TYR A O 1
ATOM 1353 N N . LYS A 1 174 ? 8.732 -7.983 -15.673 1.00 84.94 174 LYS A N 1
ATOM 1354 C CA . LYS A 1 174 ? 7.691 -8.722 -16.387 1.00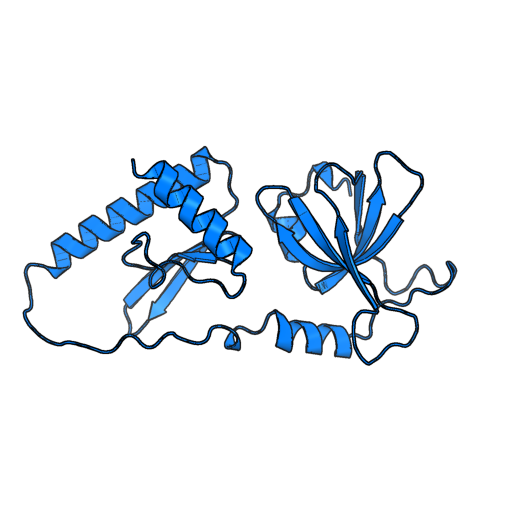 84.94 174 LYS A CA 1
ATOM 1355 C C . LYS A 1 174 ? 6.423 -8.766 -15.538 1.00 84.94 174 LYS A C 1
ATOM 1357 O O . LYS A 1 174 ? 6.474 -8.683 -14.314 1.00 84.94 174 LYS A O 1
ATOM 1362 N N . GLU A 1 175 ? 5.283 -8.943 -16.190 1.00 78.94 175 GLU A N 1
ATOM 1363 C CA . GLU A 1 175 ? 3.986 -9.142 -15.532 1.00 78.94 175 GLU A CA 1
ATOM 1364 C C . GLU A 1 175 ? 3.847 -10.582 -15.034 1.00 78.94 175 GLU A C 1
ATOM 1366 O O . GLU A 1 175 ? 2.900 -11.296 -15.345 1.00 78.94 175 GLU A O 1
ATOM 1371 N N . THR A 1 176 ? 4.854 -11.047 -14.298 1.00 76.31 176 THR A N 1
ATOM 1372 C CA . THR A 1 176 ? 4.911 -12.403 -13.763 1.00 76.31 176 THR A CA 1
ATOM 1373 C C . THR A 1 176 ? 5.026 -12.366 -12.241 1.00 76.31 176 THR A C 1
ATOM 1375 O O . THR A 1 176 ? 5.589 -11.417 -11.681 1.00 76.31 176 THR A O 1
ATOM 1378 N N . PRO A 1 177 ? 4.543 -13.413 -11.546 1.00 72.88 177 PRO A N 1
ATOM 1379 C CA . PRO A 1 177 ? 4.661 -13.528 -10.088 1.00 72.88 177 PRO A CA 1
ATOM 1380 C C . PRO A 1 177 ? 6.104 -13.506 -9.557 1.00 72.88 177 PRO A C 1
ATOM 1382 O O . PRO A 1 177 ? 6.322 -13.287 -8.371 1.00 72.88 177 PRO A O 1
ATOM 1385 N N . GLU A 1 178 ? 7.088 -13.750 -10.421 1.00 78.12 178 GLU A N 1
ATOM 1386 C CA . GLU A 1 178 ? 8.517 -13.723 -10.087 1.00 78.12 178 GLU A CA 1
ATOM 1387 C C . GLU A 1 178 ? 9.059 -12.292 -9.985 1.00 78.12 178 GLU A C 1
ATOM 1389 O O . GLU A 1 178 ? 9.956 -12.016 -9.192 1.00 78.12 178 GLU A O 1
ATOM 1394 N N . CYS A 1 179 ? 8.504 -11.372 -10.779 1.00 83.75 179 CYS A N 1
ATOM 1395 C CA . CYS A 1 179 ? 8.923 -9.972 -10.809 1.00 83.75 179 CYS A CA 1
ATOM 1396 C C . CYS A 1 179 ? 8.078 -9.099 -9.880 1.00 83.75 179 CYS A C 1
ATOM 1398 O O . CYS A 1 179 ? 8.551 -8.062 -9.427 1.00 83.75 179 CYS A O 1
ATOM 1400 N N . ILE A 1 180 ? 6.828 -9.488 -9.615 1.00 88.31 180 ILE A N 1
ATOM 1401 C CA . ILE A 1 180 ? 5.878 -8.720 -8.809 1.00 88.31 180 ILE A CA 1
ATOM 1402 C C . ILE A 1 180 ? 5.572 -9.521 -7.547 1.00 88.31 180 ILE A C 1
ATOM 1404 O O . ILE A 1 180 ? 4.883 -10.537 -7.599 1.00 88.31 180 ILE A O 1
ATOM 1408 N N . VAL A 1 181 ? 6.065 -9.056 -6.399 1.00 85.31 181 VAL A N 1
ATOM 1409 C CA . VAL A 1 181 ? 6.001 -9.803 -5.138 1.00 85.31 181 VAL A CA 1
ATOM 1410 C C . VAL A 1 181 ? 5.317 -9.004 -4.034 1.00 85.31 181 VAL A C 1
ATOM 1412 O O . VAL A 1 181 ? 5.530 -7.804 -3.864 1.00 85.31 181 VAL A O 1
ATOM 1415 N N . SER A 1 182 ? 4.473 -9.680 -3.254 1.00 82.56 182 SER A N 1
ATOM 1416 C CA . SER A 1 182 ? 3.888 -9.144 -2.023 1.00 82.56 182 SER A CA 1
ATOM 1417 C C . SER A 1 182 ? 3.428 -10.268 -1.105 1.00 82.56 182 SER A C 1
ATOM 1419 O O . SER A 1 182 ? 2.823 -11.236 -1.564 1.00 82.56 182 SER A O 1
ATOM 1421 N N . ALA A 1 183 ? 3.614 -10.102 0.206 1.00 77.50 183 ALA A N 1
ATOM 1422 C CA . ALA A 1 183 ? 2.923 -10.929 1.196 1.00 77.50 183 ALA A CA 1
ATOM 1423 C C . ALA A 1 183 ? 1.399 -10.666 1.205 1.00 77.50 183 ALA A C 1
ATOM 1425 O O . ALA A 1 183 ? 0.611 -11.522 1.612 1.00 77.50 183 ALA A O 1
ATOM 1426 N N . ASN A 1 184 ? 0.959 -9.501 0.714 1.00 78.25 184 ASN A N 1
ATOM 1427 C CA . ASN A 1 184 ? -0.449 -9.151 0.594 1.00 78.25 184 ASN A CA 1
ATOM 1428 C C . ASN A 1 184 ? -1.005 -9.604 -0.768 1.00 78.25 184 ASN A C 1
ATOM 1430 O O . ASN A 1 184 ? -0.905 -8.893 -1.768 1.00 78.25 184 ASN A O 1
ATOM 1434 N N . LYS A 1 185 ? -1.652 -10.777 -0.792 1.00 78.88 185 LYS A N 1
ATOM 1435 C CA . LYS A 1 185 ? -2.239 -11.370 -2.011 1.00 78.88 185 LYS A CA 1
ATOM 1436 C C . LYS A 1 185 ? -3.282 -10.478 -2.695 1.00 78.88 185 LYS A C 1
ATOM 1438 O O . LYS A 1 185 ? -3.420 -10.527 -3.915 1.00 78.88 185 LYS A O 1
ATOM 1443 N N . VAL A 1 186 ? -4.021 -9.671 -1.928 1.00 77.31 186 VAL A N 1
ATOM 1444 C CA . VAL A 1 186 ? -5.044 -8.766 -2.475 1.00 77.31 186 VAL A CA 1
ATOM 1445 C C . VAL A 1 186 ? -4.382 -7.591 -3.189 1.00 77.31 186 VAL A C 1
ATOM 1447 O O . VAL A 1 186 ? -4.744 -7.289 -4.325 1.00 77.31 186 VAL A O 1
ATOM 1450 N N . ALA A 1 187 ? -3.392 -6.960 -2.551 1.00 77.75 187 ALA A N 1
ATOM 1451 C CA . ALA A 1 187 ? -2.617 -5.881 -3.158 1.00 77.75 187 ALA A CA 1
ATOM 1452 C C . ALA A 1 187 ? -1.858 -6.374 -4.399 1.00 77.75 187 ALA A C 1
ATOM 1454 O O . ALA A 1 187 ? -1.919 -5.726 -5.441 1.00 77.75 187 ALA A O 1
ATOM 1455 N N . LEU A 1 188 ? -1.241 -7.559 -4.315 1.00 84.88 188 LEU A N 1
ATOM 1456 C CA . LEU A 1 188 ? -0.553 -8.205 -5.432 1.00 84.88 188 LEU A CA 1
ATOM 1457 C C . LEU A 1 188 ? -1.470 -8.365 -6.646 1.00 84.88 188 LEU A C 1
ATOM 1459 O O . LEU A 1 188 ? -1.163 -7.852 -7.716 1.00 84.88 188 LEU A O 1
ATOM 1463 N N . LYS A 1 189 ? -2.630 -9.010 -6.466 1.00 84.56 189 LYS A N 1
ATOM 1464 C CA . LYS A 1 189 ? -3.583 -9.248 -7.557 1.00 84.56 189 LYS A CA 1
ATOM 1465 C C . LYS A 1 189 ? -4.072 -7.946 -8.193 1.00 84.56 189 LYS A C 1
ATOM 1467 O O . LYS A 1 189 ? -4.230 -7.876 -9.404 1.00 84.56 189 LYS A O 1
ATOM 1472 N N . ARG A 1 190 ? -4.311 -6.903 -7.392 1.00 85.25 190 ARG A N 1
ATOM 1473 C CA . ARG A 1 190 ? -4.750 -5.597 -7.906 1.00 85.25 190 ARG A CA 1
ATOM 1474 C C . ARG A 1 190 ? -3.677 -4.910 -8.741 1.00 85.25 190 ARG A C 1
ATOM 1476 O O . ARG A 1 190 ? -4.009 -4.384 -9.796 1.00 85.25 190 ARG A O 1
ATOM 1483 N N . ILE A 1 191 ? -2.423 -4.930 -8.288 1.00 87.69 191 ILE A N 1
ATOM 1484 C CA . ILE A 1 191 ? -1.305 -4.366 -9.051 1.00 87.69 191 ILE A CA 1
ATOM 1485 C C . ILE A 1 191 ? -1.053 -5.174 -10.323 1.00 87.69 191 ILE A C 1
ATOM 1487 O O . ILE A 1 191 ? -0.899 -4.572 -11.376 1.00 87.69 191 ILE A O 1
ATOM 1491 N N . MET A 1 192 ? -1.098 -6.508 -10.267 1.00 86.62 192 MET A N 1
ATOM 1492 C CA . MET A 1 192 ? -0.976 -7.345 -11.467 1.00 86.62 192 MET A CA 1
ATOM 1493 C C . MET A 1 192 ? -2.067 -7.022 -12.495 1.00 86.62 192 MET A C 1
ATOM 1495 O O . MET A 1 192 ? -1.745 -6.678 -13.625 1.00 86.62 192 MET A O 1
ATOM 1499 N N . ASN A 1 193 ? -3.339 -7.000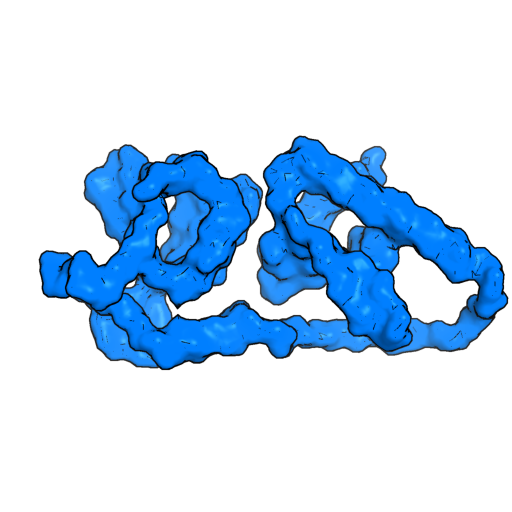 -12.080 1.00 87.06 193 ASN A N 1
ATOM 1500 C CA . ASN A 1 193 ? -4.450 -6.640 -12.965 1.00 87.06 193 ASN A CA 1
ATOM 1501 C C . ASN A 1 193 ? -4.319 -5.216 -13.538 1.00 87.06 193 ASN A C 1
ATOM 1503 O O . ASN A 1 193 ? -4.710 -4.966 -14.675 1.00 87.06 193 ASN A O 1
ATOM 1507 N N . PHE A 1 194 ? -3.820 -4.265 -12.740 1.00 87.94 194 PHE A N 1
ATOM 1508 C CA . PHE A 1 194 ? -3.572 -2.899 -13.197 1.00 87.94 194 PHE A CA 1
ATOM 1509 C C . PHE A 1 194 ? -2.513 -2.872 -14.303 1.00 87.94 194 PHE A C 1
ATOM 1511 O O . PHE A 1 194 ? -2.737 -2.246 -15.335 1.00 87.94 194 PHE A O 1
ATOM 1518 N N . LEU A 1 195 ? -1.395 -3.575 -14.101 1.00 85.94 195 LEU A N 1
ATOM 1519 C CA . LEU A 1 195 ? -0.297 -3.621 -15.063 1.00 85.94 195 LEU A CA 1
ATOM 1520 C C . LEU A 1 195 ? -0.719 -4.314 -16.365 1.00 85.94 195 LEU A C 1
ATOM 1522 O O . LEU A 1 195 ? -0.579 -3.701 -17.422 1.00 85.94 195 LEU A O 1
ATOM 1526 N N . GLU A 1 196 ? -1.387 -5.471 -16.279 1.00 82.69 196 GLU A N 1
ATOM 1527 C CA . GLU A 1 196 ? -1.963 -6.189 -17.433 1.00 82.69 196 GLU A CA 1
ATOM 1528 C C . GLU A 1 196 ? -2.938 -5.321 -18.253 1.00 82.69 196 GLU A C 1
ATOM 1530 O O . GLU A 1 196 ? -3.049 -5.448 -19.474 1.00 82.69 196 GLU A O 1
ATOM 1535 N N . GLY A 1 197 ? -3.681 -4.433 -17.585 1.00 71.56 197 GLY A N 1
ATOM 1536 C CA . GLY A 1 197 ? -4.603 -3.496 -18.230 1.00 71.56 197 GLY A CA 1
ATOM 1537 C C . GLY A 1 197 ? -3.919 -2.305 -18.908 1.00 71.56 197 GLY A C 1
ATOM 1538 O O . GLY A 1 197 ? -4.557 -1.606 -19.690 1.00 71.56 197 GLY A O 1
ATOM 1539 N N . THR A 1 198 ? -2.642 -2.060 -18.612 1.00 63.62 198 THR A N 1
ATOM 1540 C CA . THR A 1 198 ? -1.856 -0.936 -19.151 1.00 63.62 198 THR A CA 1
ATOM 1541 C C . THR A 1 198 ? -0.874 -1.331 -20.253 1.00 63.62 198 THR A C 1
ATOM 1543 O O . THR A 1 198 ? -0.302 -0.448 -20.891 1.00 63.62 198 THR A O 1
ATOM 1546 N N . THR A 1 199 ? -0.680 -2.630 -20.490 1.00 55.75 199 THR A N 1
ATOM 1547 C CA . THR A 1 199 ? 0.234 -3.186 -21.504 1.00 55.75 199 THR A CA 1
ATOM 1548 C C . THR A 1 199 ? -0.454 -3.736 -22.756 1.00 55.75 199 THR A C 1
ATOM 1550 O O . THR A 1 199 ? 0.241 -4.213 -23.656 1.00 55.75 199 THR A O 1
ATOM 1553 N N . LYS A 1 200 ? -1.784 -3.617 -22.849 1.00 46.72 200 LYS A N 1
ATOM 1554 C CA . LYS A 1 200 ? -2.564 -3.788 -24.087 1.00 46.72 200 LYS A CA 1
ATOM 1555 C C . LYS A 1 200 ? -2.725 -2.463 -24.821 1.00 46.72 200 LYS A C 1
ATOM 1557 O O . LYS A 1 200 ? -2.668 -2.500 -26.068 1.00 46.72 200 LYS A O 1
#

Secondary structure (DSSP, 8-state):
--GGG--HHHHHTTBTSEEEEEESSSS-EEEEEEEEE-TTT--EEEEE--TT-TT--SEEEEE-TTSEEEEEE--TTS-TTSTT--PPPHHHHHHHHHHHS-GGG-------------SSHHHHHHHHHHHHHHHHHHHHHHTT---EEEEEEETTEEEEEEEETTEEEETT--SSTTTEE-S-HHHHHHHHHHHHHH--

InterPro domains:
  IPR009422 Gem-associated protein 6 [PTHR14710] (13-198)
  IPR047574 AD domain [PS52001] (85-200)

Radius of gyration: 20.5 Å; Cα contacts (8 Å, |Δi|>4): 275; chains: 1; bounding box: 49×42×58 Å

pLDDT: mean 71.03, std 16.73, range [32.28, 92.56]

Foldseek 3Di:
DFCVPPQPVNVLVQALFWKWWAWDPDRDIDIFGFPFADLQFRKTWGFDPWPPDPPGGPDIDIHTPNTTRDIGGDDQPPDPDDPTDHGDDPVSSVVCCCPSPDPVLPPDPDDDDDDDDDDDVVVVLVVQLVVLVVLLVVLCVVSVQDWDWDWDQDPNDTWIWIGRGQWIATPSRDLDCNRIDGPPPVSSVVSSVSSVVSVD